Protein AF-A0A9D7BKC7-F1 (afdb_monomer)

Radius of gyration: 17.32 Å; Cα contacts (8 Å, |Δi|>4): 339; chains: 1; bounding box: 51×35×46 Å

Solvent-accessible surface area (backbone atoms only — not comparable to full-atom values): 11012 Å² total; per-residue (Å²): 91,78,44,81,46,75,52,62,79,70,55,84,53,103,80,49,72,28,58,79,58,64,71,57,54,50,53,51,51,52,47,46,60,73,68,60,64,60,85,74,48,65,29,36,39,36,31,42,50,37,74,58,60,66,85,54,91,51,74,42,80,71,82,58,84,90,65,70,87,66,80,76,51,83,65,26,32,75,52,26,61,61,52,32,33,52,38,58,77,69,56,42,46,35,36,40,23,44,81,74,40,37,60,30,40,31,59,39,72,52,51,64,68,87,89,54,94,61,82,86,41,59,3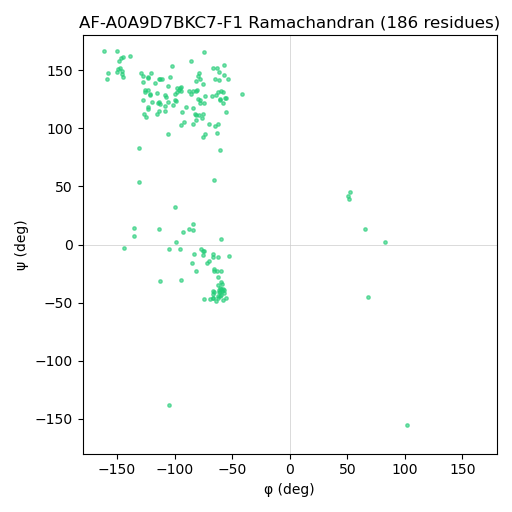2,40,40,32,32,53,13,21,66,91,54,55,73,95,74,36,62,103,64,68,35,21,37,66,47,76,49,77,44,75,48,97,85,58,29,52,30,40,35,51,37,47,37,32,36,45,85,47,102,86,49,79,46,77,49,77,51,87,56,84,49,85,43,83,44,118

Foldseek 3Di:
DEAEDEQCPPVPDPQDAREDDPVVLVVVVVVCVVVVPDLLDAYEYEYAFDLDQADDQEEDQDDDPPCRPDDGDSRHHPVSLVVLQSCVVSVHAEYEYEDLQAWYKYWDFRRHDPVDPDPRWIHIYIYAHNVPPDPVRHDPFATKGKDWDWDQDPVSKIKIWIWMWGWDDDVPDTDTDTDDDTDIDTTD

Sequence (188 aa):
MIVGLNSAANIVEHMSQIHISHKILNKINSKIKSDKIANDTLKILVVHHHLLPFIEPKWQNNVSVNNVTETVDTSLIVNSARLQSWLGENKFHMVLHGHKHLFHGREDLLWHDRLYEREQRKLLILGAGSIGVKDDSRRPSPPSFNEILVFKSQESEFKFSVSINRIKETSTNFIIEEWIKKKPFNFN

pLDDT: mean 78.3, std 15.37, range [44.16, 97.38]

Nearest PDB structures (foldseek):
  8ro2-assembly1_L1  TM=5.625E-01  e=1.650E-02  Homo sapiens
  3vhx-assembly2_H  TM=6.985E-01  e=1.317E-01  Homo sapiens
  6yfe-assembly1_AB  TM=5.705E-01  e=4.089E-01  Beihai levi-like virus 19
  8ass-assembly1_B  TM=4.316E-01  e=2.877E+00  Rhizobium sp. AAP43
  1una-assembly1_B  TM=5.112E-01  e=6.946E+00  Enterobacteria phage GA

Secondary structure (DSSP, 8-state):
-EEEE-TTTT--STT--B---HHHHHHHHHHHHHTT--TTS--EEEESSBSSSS--SS--SS--TT---S---TTBBTTHHHHHHHHHHTT--EEEE-SS-SEEEEEEEPP--TT------EEEEEEEB-TT--GGGS-SS--EEEEEEEEE-TTS-EEEEEEEEEEEEETTEEEEEEE----EEEE-

Mean predicted aligned error: 8.48 Å

Structure (mmCIF, N/CA/C/O backbone):
data_AF-A0A9D7BKC7-F1
#
_entry.id   AF-A0A9D7BKC7-F1
#
loop_
_atom_site.group_PDB
_atom_site.id
_atom_site.type_symbol
_atom_site.label_atom_id
_atom_site.label_alt_id
_atom_site.label_comp_id
_atom_site.label_asym_id
_atom_site.label_entity_id
_atom_site.label_seq_id
_atom_site.pdbx_PDB_ins_code
_atom_site.Cartn_x
_atom_site.Cartn_y
_atom_site.Cartn_z
_atom_site.occupancy
_atom_site.B_iso_or_equiv
_atom_site.auth_seq_id
_atom_site.auth_comp_id
_atom_site.auth_asym_id
_atom_site.auth_atom_id
_atom_site.pdbx_PDB_model_num
ATOM 1 N N . MET A 1 1 ? -4.401 -6.745 10.792 1.00 95.12 1 MET A N 1
ATOM 2 C CA . MET A 1 1 ? -5.085 -7.357 9.634 1.00 95.12 1 MET A CA 1
ATOM 3 C C . MET A 1 1 ? -4.373 -6.946 8.358 1.00 95.12 1 MET A C 1
ATOM 5 O O . MET A 1 1 ? -4.190 -5.755 8.128 1.00 95.12 1 MET A O 1
ATOM 9 N N . ILE A 1 2 ? -3.988 -7.923 7.543 1.00 96.75 2 ILE A N 1
ATOM 10 C CA . ILE A 1 2 ? -3.400 -7.697 6.221 1.00 96.75 2 ILE A CA 1
ATOM 11 C C . ILE A 1 2 ? -4.369 -8.269 5.190 1.00 96.75 2 ILE A C 1
ATOM 13 O O . ILE A 1 2 ? -4.824 -9.401 5.340 1.00 96.75 2 ILE A O 1
ATOM 17 N N . VAL A 1 3 ? -4.702 -7.483 4.170 1.00 97.38 3 VAL A N 1
ATOM 18 C CA . VAL A 1 3 ? -5.547 -7.906 3.051 1.00 97.38 3 VAL A CA 1
ATOM 19 C C . VAL A 1 3 ? -4.698 -7.917 1.794 1.00 97.38 3 VAL A C 1
ATOM 21 O O . VAL A 1 3 ? -4.240 -6.869 1.353 1.00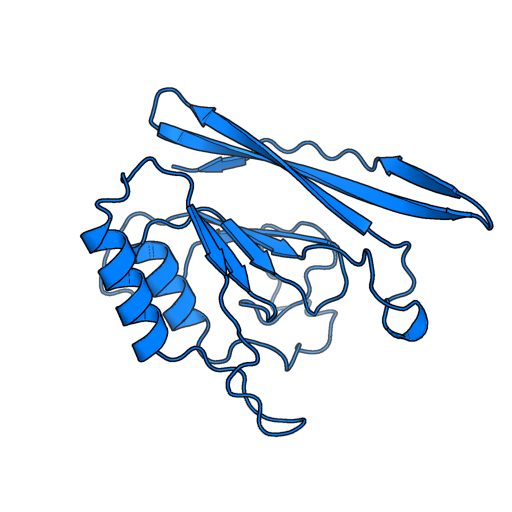 97.38 3 VAL A O 1
ATOM 24 N N . GLY A 1 4 ? -4.490 -9.098 1.217 1.00 96.75 4 GLY A N 1
ATOM 25 C CA . GLY A 1 4 ? -3.887 -9.239 -0.105 1.00 96.75 4 GLY A CA 1
ATOM 26 C C . GLY A 1 4 ? -4.952 -9.133 -1.192 1.00 96.75 4 GLY A C 1
ATOM 27 O O . GLY A 1 4 ? -5.969 -9.824 -1.131 1.00 96.75 4 GLY A O 1
ATOM 28 N N . LEU A 1 5 ? -4.719 -8.283 -2.190 1.00 95.50 5 LEU A N 1
ATOM 29 C CA . LEU A 1 5 ? -5.608 -8.109 -3.329 1.00 95.50 5 LEU A CA 1
ATOM 30 C C . LEU A 1 5 ? -4.852 -8.373 -4.631 1.00 95.50 5 LEU A C 1
ATOM 32 O O . LEU A 1 5 ? -3.921 -7.653 -4.990 1.00 95.50 5 LEU A O 1
ATOM 36 N N . ASN A 1 6 ? -5.283 -9.402 -5.362 1.00 93.12 6 ASN A N 1
ATOM 37 C CA . ASN A 1 6 ? -4.736 -9.701 -6.680 1.00 93.12 6 ASN A CA 1
ATOM 38 C C . ASN A 1 6 ? -5.287 -8.707 -7.715 1.00 93.12 6 ASN A C 1
ATOM 40 O O . ASN A 1 6 ? -6.350 -8.919 -8.299 1.00 93.12 6 ASN A O 1
ATOM 44 N N . SER A 1 7 ? -4.556 -7.617 -7.944 1.00 91.56 7 SER A N 1
ATOM 45 C CA . SER A 1 7 ? -4.897 -6.605 -8.947 1.00 91.56 7 SER A CA 1
ATOM 46 C C . SER A 1 7 ? -4.632 -7.048 -10.386 1.00 91.56 7 SER A C 1
ATOM 48 O O . SER A 1 7 ? -4.977 -6.310 -11.297 1.00 91.56 7 SER A O 1
ATOM 50 N N . ALA A 1 8 ? -4.025 -8.214 -10.616 1.00 88.12 8 ALA A N 1
ATOM 51 C CA . ALA A 1 8 ? -3.800 -8.762 -11.953 1.00 88.12 8 ALA A CA 1
ATOM 52 C C . ALA A 1 8 ? -4.899 -9.747 -12.393 1.00 88.12 8 ALA A C 1
ATOM 54 O O . ALA A 1 8 ? -4.890 -10.207 -13.5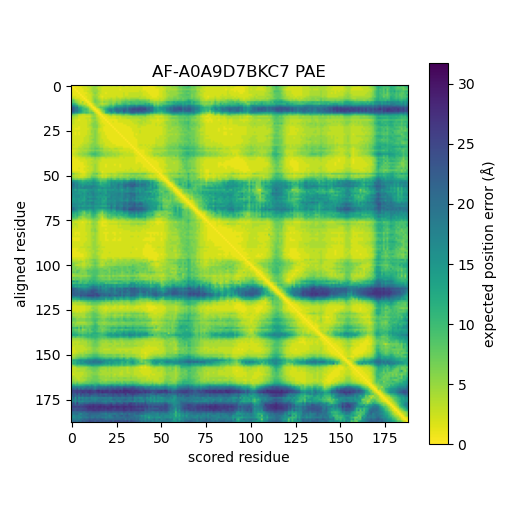27 1.00 88.12 8 ALA A O 1
ATOM 55 N N . ALA A 1 9 ? -5.869 -10.057 -11.523 1.00 85.06 9 ALA A N 1
ATOM 56 C CA . ALA A 1 9 ? -6.845 -11.128 -11.748 1.00 85.06 9 ALA A CA 1
ATOM 57 C C . ALA A 1 9 ? -7.717 -10.969 -13.010 1.00 85.06 9 ALA A C 1
ATOM 59 O O . ALA A 1 9 ? -8.249 -11.959 -13.495 1.00 85.06 9 ALA A O 1
ATOM 60 N N . ASN A 1 10 ? -7.879 -9.743 -13.519 1.00 75.62 10 ASN A N 1
ATOM 61 C CA . ASN A 1 10 ? -8.695 -9.446 -14.703 1.00 75.62 10 ASN A CA 1
ATOM 62 C C . ASN A 1 10 ? -7.857 -8.956 -15.897 1.00 75.62 10 ASN A C 1
ATOM 64 O O . ASN A 1 10 ? -8.419 -8.402 -16.839 1.00 75.62 10 ASN A O 1
ATOM 68 N N . ILE A 1 11 ? -6.530 -9.102 -15.843 1.00 78.81 11 ILE A N 1
ATOM 69 C CA . ILE A 1 11 ? -5.657 -8.751 -16.964 1.00 78.81 11 ILE A CA 1
ATOM 70 C C . ILE A 1 11 ? -5.696 -9.920 -17.945 1.00 78.81 11 ILE A C 1
ATOM 72 O O . ILE A 1 11 ? -5.168 -10.990 -17.655 1.00 78.81 11 ILE A O 1
ATOM 76 N N . VAL A 1 12 ? -6.372 -9.723 -19.075 1.00 65.12 12 VAL A N 1
ATOM 77 C CA . VAL A 1 12 ? -6.525 -10.749 -20.120 1.00 65.12 12 VAL A CA 1
ATOM 78 C C . VAL A 1 12 ? -5.441 -10.592 -21.196 1.00 65.12 12 VAL A C 1
ATOM 80 O O . VAL A 1 12 ? -4.984 -11.589 -21.741 1.00 65.12 12 VAL A O 1
ATOM 83 N N . GLU A 1 13 ? -4.968 -9.362 -21.447 1.00 61.38 13 GLU A N 1
ATOM 84 C CA . GLU A 1 13 ? -3.941 -9.029 -22.454 1.00 61.38 13 GLU A CA 1
ATOM 85 C C . GLU A 1 13 ? -3.096 -7.797 -22.056 1.00 61.38 13 GLU A C 1
ATOM 87 O O . GLU A 1 13 ? -3.482 -7.026 -21.172 1.00 61.38 13 GLU A O 1
ATOM 92 N N . HIS A 1 14 ? -1.971 -7.566 -22.752 1.00 53.44 14 HIS A N 1
ATOM 93 C CA . HIS A 1 14 ? -0.937 -6.543 -22.481 1.00 53.44 14 HIS A CA 1
ATOM 94 C C . HIS A 1 14 ? -1.378 -5.059 -22.496 1.00 53.44 14 HIS A C 1
ATOM 96 O O . HIS A 1 14 ? -0.543 -4.179 -22.308 1.00 53.44 14 HIS A O 1
ATOM 102 N N . MET A 1 15 ? -2.667 -4.751 -22.651 1.00 54.72 15 MET A N 1
ATOM 103 C CA . MET A 1 15 ? -3.217 -3.388 -22.531 1.00 54.72 15 MET A CA 1
ATOM 104 C C . MET A 1 15 ? -4.515 -3.322 -21.716 1.00 54.72 15 MET A C 1
ATOM 106 O O . MET A 1 15 ? -5.251 -2.335 -21.773 1.00 54.72 15 MET A O 1
ATOM 110 N N . SER A 1 16 ? -4.843 -4.383 -20.979 1.00 65.62 16 SER A N 1
ATOM 111 C CA . SER A 1 16 ? -6.095 -4.418 -20.226 1.00 65.62 16 SER A CA 1
ATOM 112 C C . SER A 1 16 ? -6.031 -3.510 -18.996 1.00 65.62 16 SER A C 1
ATOM 114 O O . SER A 1 16 ? -5.111 -3.564 -18.182 1.00 65.62 16 SER A O 1
ATOM 116 N N . GLN A 1 17 ? -7.038 -2.642 -18.884 1.00 81.50 17 GLN A N 1
ATOM 117 C CA . GLN A 1 17 ? -7.211 -1.740 -17.754 1.00 81.50 17 GLN A CA 1
ATOM 118 C C . GLN A 1 17 ? -7.303 -2.531 -16.448 1.00 81.50 17 GLN A C 1
ATOM 120 O O . GLN A 1 17 ? -8.089 -3.473 -16.319 1.00 81.50 17 GLN A O 1
ATOM 125 N N . ILE A 1 18 ? -6.537 -2.115 -15.445 1.00 88.12 18 ILE A N 1
ATOM 126 C CA . ILE A 1 18 ? -6.536 -2.784 -14.150 1.00 88.12 18 ILE A CA 1
ATOM 127 C C . ILE A 1 18 ? -7.731 -2.304 -13.336 1.00 88.12 18 ILE A C 1
ATOM 129 O O . ILE A 1 18 ? -7.777 -1.163 -12.887 1.00 88.12 18 ILE A O 1
ATOM 133 N N . HIS A 1 19 ? -8.695 -3.189 -13.103 1.00 90.31 19 HIS A N 1
ATOM 134 C CA . HIS A 1 19 ? -9.904 -2.874 -12.346 1.00 90.31 19 HIS A CA 1
ATOM 135 C C . HIS A 1 19 ? -10.086 -3.810 -11.151 1.00 90.31 19 HIS A C 1
ATOM 137 O O . HIS A 1 19 ? -10.043 -5.039 -11.281 1.00 90.31 19 HIS A O 1
ATOM 143 N N . ILE A 1 20 ? -10.387 -3.233 -9.984 1.00 92.12 20 ILE A N 1
ATOM 144 C CA . ILE A 1 20 ? -10.752 -4.011 -8.797 1.00 92.12 20 ILE A CA 1
ATOM 145 C C . ILE A 1 20 ? -12.263 -4.231 -8.752 1.00 92.12 20 ILE A C 1
ATOM 147 O O . ILE A 1 20 ? -13.048 -3.290 -8.650 1.00 92.12 20 ILE A O 1
ATOM 151 N N . SER A 1 21 ? -12.684 -5.496 -8.801 1.00 91.88 21 SER A N 1
ATOM 152 C CA . SER A 1 21 ? -14.101 -5.866 -8.773 1.00 91.88 21 SER A CA 1
ATOM 153 C C . SER A 1 21 ? -14.773 -5.481 -7.455 1.00 91.88 21 SER A C 1
ATOM 155 O O . SER A 1 21 ? -14.354 -5.899 -6.374 1.00 91.88 21 SER A O 1
ATOM 157 N N . HIS A 1 22 ? -15.903 -4.778 -7.545 1.00 91.00 22 HIS A N 1
ATOM 158 C CA . HIS A 1 22 ? -16.724 -4.456 -6.378 1.00 91.00 22 HIS A CA 1
ATOM 159 C C . HIS A 1 22 ? -17.230 -5.707 -5.645 1.00 91.00 22 HIS A C 1
ATOM 161 O O . HIS A 1 22 ? -17.329 -5.705 -4.422 1.00 91.00 22 HIS A O 1
ATOM 167 N N . LYS A 1 23 ? -17.482 -6.810 -6.369 1.00 93.44 23 LYS A N 1
ATOM 168 C CA . LYS A 1 23 ? -17.887 -8.083 -5.753 1.00 93.44 23 LYS A CA 1
ATOM 169 C C . LYS A 1 23 ? -16.814 -8.607 -4.790 1.00 93.44 23 LYS A C 1
ATOM 171 O O . LYS A 1 23 ? -17.160 -9.145 -3.744 1.00 93.44 23 LYS A O 1
ATOM 176 N N . ILE A 1 24 ? -15.530 -8.429 -5.119 1.00 94.56 24 ILE A N 1
ATOM 177 C CA . ILE A 1 24 ? -14.410 -8.826 -4.251 1.00 94.56 24 ILE A CA 1
ATOM 178 C C . ILE A 1 24 ? -14.358 -7.922 -3.016 1.00 94.56 24 ILE A C 1
ATOM 180 O O . ILE A 1 24 ? -14.309 -8.430 -1.899 1.00 94.56 24 ILE A O 1
ATOM 184 N N . LEU A 1 25 ? -14.455 -6.602 -3.199 1.00 95.25 25 LEU A N 1
ATOM 185 C CA . LEU A 1 25 ? -14.468 -5.646 -2.083 1.00 95.25 25 LEU A CA 1
ATOM 186 C C . LEU A 1 25 ? -15.635 -5.893 -1.113 1.00 95.25 25 LEU A C 1
ATOM 188 O O . LEU A 1 25 ? -15.449 -5.832 0.102 1.00 95.25 25 LEU A O 1
ATOM 192 N N . ASN A 1 26 ? -16.815 -6.251 -1.630 1.00 95.38 26 ASN A N 1
ATOM 193 C CA . ASN A 1 26 ? -17.972 -6.603 -0.805 1.00 95.38 26 ASN A CA 1
ATOM 194 C C . ASN A 1 26 ? -17.746 -7.893 -0.018 1.00 95.38 26 ASN A C 1
ATOM 196 O O . ASN A 1 26 ? -18.047 -7.927 1.171 1.00 95.38 26 ASN A O 1
ATOM 200 N N . LYS A 1 27 ? -17.164 -8.929 -0.636 1.00 96.06 27 LYS A N 1
ATOM 201 C CA . LYS A 1 27 ? -16.804 -10.169 0.072 1.00 96.06 27 LYS A CA 1
ATOM 202 C C . LYS A 1 27 ? -15.819 -9.904 1.212 1.00 96.06 27 LYS A C 1
ATOM 204 O O . LYS A 1 27 ? -16.015 -10.419 2.310 1.00 96.06 27 LYS A O 1
ATOM 209 N N . ILE A 1 28 ? -14.799 -9.074 0.973 1.00 95.69 28 ILE A N 1
ATOM 210 C CA . ILE A 1 28 ? -13.832 -8.684 2.009 1.00 95.69 28 ILE A CA 1
ATOM 211 C C . ILE A 1 28 ? -14.544 -7.922 3.133 1.00 95.69 28 ILE A C 1
ATOM 213 O O . ILE A 1 28 ? -14.362 -8.259 4.297 1.00 95.69 28 ILE A O 1
ATOM 217 N N . ASN A 1 29 ? -15.409 -6.958 2.807 1.00 94.44 29 ASN A N 1
ATOM 218 C CA . ASN A 1 29 ? -16.174 -6.202 3.804 1.00 94.44 29 ASN A CA 1
ATOM 219 C C . ASN A 1 29 ? -17.081 -7.112 4.655 1.00 94.44 29 ASN A C 1
ATOM 221 O O . ASN A 1 29 ? -17.099 -7.011 5.880 1.00 94.44 29 ASN A O 1
ATOM 225 N N . SER A 1 30 ? -17.792 -8.055 4.029 1.00 95.44 30 SER A N 1
ATOM 226 C CA . SER A 1 30 ? -18.588 -9.058 4.746 1.00 95.44 30 SER A CA 1
ATOM 227 C C . SER A 1 30 ? -17.729 -9.893 5.697 1.00 95.44 30 SER A C 1
ATOM 229 O O . SER A 1 30 ? -18.149 -10.141 6.825 1.00 95.44 30 SER A O 1
ATOM 231 N N . LYS A 1 31 ? -16.512 -10.276 5.284 1.00 95.12 31 LYS A N 1
ATOM 232 C CA . LYS A 1 31 ? -15.574 -11.013 6.141 1.00 95.12 31 LYS A CA 1
ATOM 233 C C . LYS A 1 31 ? -15.081 -10.163 7.315 1.00 95.12 31 LYS A C 1
ATOM 235 O O . LYS A 1 31 ? -15.142 -10.632 8.443 1.00 95.12 31 LYS A O 1
ATOM 240 N N . ILE A 1 32 ? -14.687 -8.909 7.073 1.00 93.06 32 ILE A N 1
ATOM 241 C CA . ILE A 1 32 ? -14.270 -7.957 8.121 1.00 93.06 32 ILE A CA 1
ATOM 242 C C . ILE A 1 32 ? -15.368 -7.806 9.184 1.00 93.06 32 ILE A C 1
ATOM 244 O O . ILE A 1 32 ? -15.083 -7.863 10.381 1.00 93.06 32 ILE A O 1
ATOM 248 N N . LYS A 1 33 ? -16.626 -7.650 8.751 1.00 92.19 33 LYS A N 1
ATOM 249 C CA . LYS A 1 33 ? -17.786 -7.536 9.648 1.00 92.19 33 LYS A CA 1
ATOM 250 C C . LYS A 1 33 ? -18.054 -8.829 10.416 1.00 92.19 33 LYS A C 1
ATOM 252 O O . LYS A 1 33 ? -18.260 -8.781 11.625 1.00 92.19 33 LYS A O 1
ATOM 257 N N . SER A 1 34 ? -18.032 -9.971 9.728 1.00 96.25 34 SER A N 1
ATOM 258 C CA . SER A 1 34 ? -18.248 -11.293 10.331 1.00 96.25 34 SER A CA 1
ATOM 259 C C . SER A 1 34 ? -17.204 -11.615 11.398 1.00 96.25 34 SER A C 1
ATOM 261 O O . SER A 1 34 ? -17.545 -12.145 12.451 1.00 96.25 34 SER A O 1
ATOM 263 N N . ASP A 1 35 ? -15.945 -11.268 11.141 1.00 95.88 35 ASP A N 1
ATOM 264 C CA . ASP A 1 35 ? -14.829 -11.520 12.055 1.00 95.88 35 ASP A CA 1
ATOM 265 C C . ASP A 1 35 ? -14.789 -10.531 13.227 1.00 95.88 35 ASP A C 1
ATOM 267 O O . ASP A 1 35 ? -13.939 -10.661 14.105 1.00 95.88 35 ASP A O 1
ATOM 271 N N . LYS A 1 36 ? -15.690 -9.536 13.245 1.00 93.31 36 LYS A N 1
ATOM 272 C CA . LYS A 1 36 ? -15.754 -8.477 14.262 1.00 93.31 36 LYS A CA 1
ATOM 273 C C . LYS A 1 36 ? -14.391 -7.808 14.480 1.00 93.31 36 LYS A C 1
ATOM 275 O O . LYS A 1 36 ? -14.002 -7.536 15.614 1.00 93.31 36 LYS A O 1
ATOM 280 N N . ILE A 1 37 ? -13.659 -7.550 13.390 1.00 92.50 37 ILE A N 1
ATOM 281 C CA . ILE A 1 37 ? -12.333 -6.926 13.457 1.00 92.50 37 ILE A CA 1
ATOM 282 C C . ILE A 1 37 ? -12.453 -5.573 14.155 1.00 92.50 37 ILE A C 1
ATOM 284 O O . ILE A 1 37 ? -13.179 -4.691 13.694 1.00 92.50 37 ILE A O 1
ATOM 288 N N . ALA A 1 38 ? -11.717 -5.406 15.253 1.00 88.88 38 ALA A N 1
ATOM 289 C CA . ALA A 1 38 ? -11.792 -4.200 16.057 1.00 88.88 38 ALA A CA 1
ATOM 290 C C . ALA A 1 38 ? -11.366 -2.953 15.256 1.00 88.88 38 ALA A C 1
ATOM 292 O O . ALA A 1 38 ? -10.524 -2.990 14.343 1.00 88.88 38 ALA A O 1
ATOM 293 N N . ASN A 1 39 ? -11.973 -1.812 15.585 1.00 84.19 39 ASN A N 1
ATOM 294 C CA . ASN A 1 39 ? -11.713 -0.557 14.879 1.00 84.19 39 ASN A CA 1
ATOM 295 C C . ASN A 1 39 ? -10.254 -0.107 15.022 1.00 84.19 39 ASN A C 1
ATOM 297 O O . ASN A 1 39 ? -9.677 0.366 14.047 1.00 84.19 39 ASN A O 1
ATOM 301 N N . ASP A 1 40 ? -9.658 -0.365 16.182 1.00 88.31 40 ASP A N 1
ATOM 302 C CA . ASP A 1 40 ? -8.281 -0.061 16.583 1.00 88.31 40 ASP A CA 1
ATOM 303 C C . ASP A 1 40 ? -7.254 -1.122 16.137 1.00 88.31 40 ASP A C 1
ATOM 305 O O . ASP A 1 40 ? -6.120 -1.158 16.621 1.00 88.31 40 ASP A O 1
ATOM 309 N N . THR A 1 41 ? -7.650 -2.034 15.247 1.00 93.06 41 THR A N 1
ATOM 310 C CA . THR A 1 41 ? -6.740 -2.985 14.603 1.00 93.06 41 THR A CA 1
ATOM 311 C C . THR A 1 41 ? -6.010 -2.304 13.451 1.00 93.06 41 THR A C 1
ATOM 313 O O . THR A 1 41 ? -6.662 -1.705 12.591 1.00 93.06 41 THR A O 1
ATOM 316 N N . LEU A 1 42 ? -4.685 -2.485 13.367 1.00 93.31 42 LEU A N 1
ATOM 317 C CA . LEU A 1 42 ? -3.878 -2.068 12.217 1.00 93.31 42 LEU A CA 1
ATOM 318 C C . LEU A 1 42 ? -4.362 -2.797 10.959 1.00 93.31 42 LEU A C 1
ATOM 320 O O . LEU A 1 42 ? -4.417 -4.029 10.931 1.00 93.31 42 LEU A O 1
ATOM 324 N N . LYS A 1 43 ? -4.698 -2.047 9.912 1.00 95.06 43 LYS A N 1
ATOM 325 C CA . LYS A 1 43 ? -5.245 -2.568 8.648 1.00 95.06 43 LYS A CA 1
ATOM 326 C C . LYS A 1 43 ? -4.359 -2.142 7.482 1.00 95.06 43 LYS A C 1
ATOM 328 O O . LYS A 1 43 ? -4.219 -0.944 7.234 1.00 95.06 43 LYS A O 1
ATOM 333 N N . ILE A 1 44 ? -3.786 -3.126 6.794 1.00 96.38 44 ILE A N 1
ATOM 334 C CA . ILE A 1 44 ? -2.846 -2.947 5.682 1.00 96.38 44 ILE A CA 1
ATOM 335 C C . ILE A 1 44 ? -3.427 -3.622 4.439 1.00 96.38 44 ILE A C 1
ATOM 337 O O . ILE A 1 44 ? -3.820 -4.789 4.502 1.00 96.38 44 ILE A O 1
ATOM 341 N N . LEU A 1 45 ? -3.480 -2.905 3.319 1.00 97.25 45 LEU A N 1
ATOM 342 C CA . LEU A 1 45 ? -3.757 -3.481 2.004 1.00 97.25 45 LEU A CA 1
ATOM 343 C C . LEU A 1 45 ? -2.426 -3.773 1.305 1.00 97.25 45 LEU A C 1
ATOM 345 O O . LEU A 1 45 ? -1.548 -2.917 1.270 1.00 97.25 45 LEU A O 1
ATOM 349 N N . VAL A 1 46 ? -2.302 -4.953 0.709 1.00 96.62 46 VAL A N 1
ATOM 350 C CA . VAL A 1 46 ? -1.204 -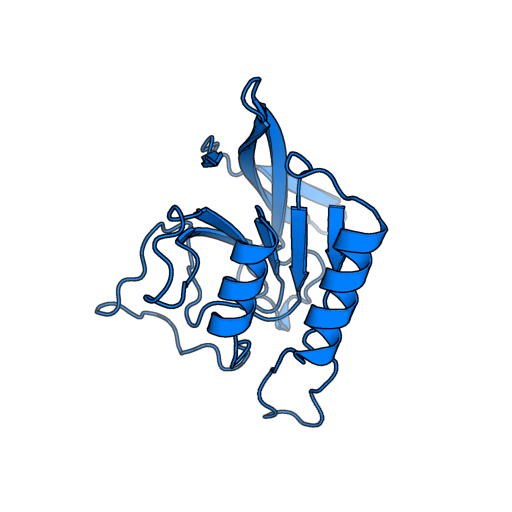5.321 -0.188 1.00 96.62 46 VAL A CA 1
ATOM 351 C C . VAL A 1 46 ? -1.788 -5.545 -1.576 1.00 96.62 46 VAL A C 1
ATOM 353 O O . VAL A 1 46 ? -2.684 -6.371 -1.744 1.00 96.62 46 VAL A O 1
ATOM 356 N N . VAL A 1 47 ? -1.306 -4.807 -2.570 1.00 95.38 47 VAL A N 1
ATOM 357 C CA . VAL A 1 47 ? -1.810 -4.857 -3.951 1.00 95.38 47 VAL A CA 1
ATOM 358 C C . VAL A 1 47 ? -0.656 -4.664 -4.929 1.00 95.38 47 VAL A C 1
ATOM 360 O O . VAL A 1 47 ? 0.257 -3.920 -4.630 1.00 95.38 47 VAL A O 1
ATOM 363 N N . HIS A 1 48 ? -0.624 -5.320 -6.090 1.00 92.88 48 HIS A N 1
ATOM 364 C CA . HIS A 1 48 ? 0.538 -5.167 -6.979 1.00 92.88 48 HIS A CA 1
ATOM 365 C C . HIS A 1 48 ? 0.551 -3.806 -7.698 1.00 92.88 48 HIS A C 1
ATOM 367 O O . HIS A 1 48 ? 1.574 -3.129 -7.700 1.00 92.88 48 HIS A O 1
ATOM 373 N N . HIS A 1 49 ? -0.587 -3.405 -8.267 1.00 90.94 49 HIS A N 1
ATOM 374 C CA . HIS A 1 49 ? -0.724 -2.210 -9.105 1.00 90.94 49 HIS A CA 1
ATOM 375 C C . HIS A 1 49 ? -0.980 -0.932 -8.294 1.00 90.94 49 HIS A C 1
ATOM 377 O O . HIS A 1 49 ? -1.471 -0.976 -7.164 1.00 90.94 49 HIS A O 1
ATOM 383 N N . HIS A 1 50 ? -0.668 0.219 -8.887 1.00 86.44 50 HIS A N 1
ATOM 384 C CA . HIS A 1 50 ? -0.686 1.509 -8.203 1.00 86.44 50 HIS A CA 1
ATOM 385 C C . HIS A 1 50 ? -2.083 2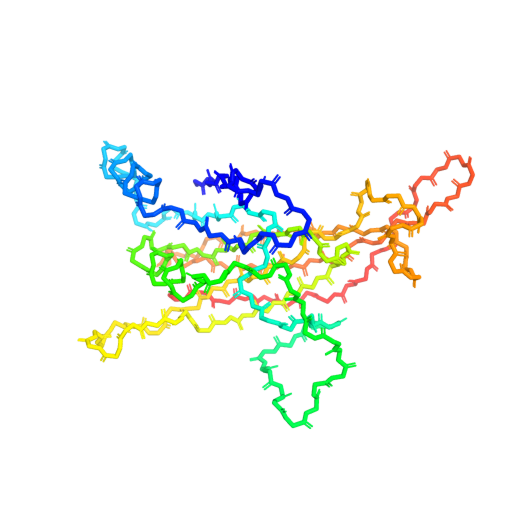.104 -8.051 1.00 86.44 50 HIS A C 1
ATOM 387 O O . HIS A 1 50 ? -2.935 1.989 -8.930 1.00 86.44 50 HIS A O 1
ATOM 393 N N . LEU A 1 51 ? -2.284 2.827 -6.947 1.00 86.88 51 LEU A N 1
ATOM 394 C CA . LEU A 1 51 ? -3.473 3.656 -6.729 1.00 86.88 51 LEU A CA 1
ATOM 395 C C . LEU A 1 51 ? -3.387 5.024 -7.413 1.00 86.88 51 LEU A C 1
ATOM 397 O O . LEU A 1 51 ? -4.419 5.657 -7.633 1.00 86.88 51 LEU A O 1
ATOM 401 N N . LEU A 1 52 ? -2.169 5.496 -7.689 1.00 82.06 52 LEU A N 1
ATOM 402 C CA . LEU A 1 52 ? -1.893 6.888 -8.026 1.00 82.06 52 LEU A CA 1
ATOM 403 C C . LEU A 1 52 ? -1.093 7.010 -9.334 1.00 82.06 52 LEU A C 1
ATOM 405 O O . LEU A 1 52 ? -0.170 6.215 -9.545 1.00 82.06 52 LEU A O 1
ATOM 409 N N . PRO A 1 53 ? -1.432 7.999 -10.188 1.00 69.12 53 PRO A N 1
ATOM 410 C CA . PRO A 1 53 ? -0.991 8.076 -11.588 1.00 69.12 53 PRO A CA 1
ATOM 411 C C . PRO A 1 53 ? 0.482 8.437 -11.776 1.00 69.12 53 PRO A C 1
ATOM 413 O O . PRO A 1 53 ? 1.024 8.236 -12.860 1.00 69.12 53 PRO A O 1
ATOM 416 N N . PHE A 1 54 ? 1.138 8.957 -10.738 1.00 66.31 54 PHE A N 1
ATOM 417 C CA . PHE A 1 54 ? 2.518 9.416 -10.826 1.00 66.31 54 PHE A CA 1
ATOM 418 C C . PHE A 1 54 ? 3.445 8.559 -9.977 1.00 66.31 54 PHE A C 1
ATOM 420 O O . PHE A 1 54 ? 3.102 8.071 -8.895 1.00 66.31 54 PHE A O 1
ATOM 427 N N . ILE A 1 55 ? 4.638 8.337 -10.506 1.00 62.16 55 ILE A N 1
ATOM 428 C CA . ILE A 1 55 ? 5.776 7.807 -9.769 1.00 62.16 55 ILE A CA 1
ATOM 429 C C . ILE A 1 55 ? 6.332 8.976 -8.972 1.00 62.16 55 ILE A C 1
ATOM 431 O O . ILE A 1 55 ? 6.675 10.006 -9.542 1.00 62.16 55 ILE A O 1
ATOM 435 N N . GLU A 1 56 ? 6.382 8.837 -7.652 1.00 62.88 56 GLU A N 1
ATOM 436 C CA . GLU A 1 56 ? 7.042 9.825 -6.811 1.00 62.88 56 GLU A CA 1
ATOM 437 C C . GLU A 1 56 ? 8.477 9.344 -6.582 1.00 62.88 56 GLU A C 1
ATOM 439 O O . GLU A 1 56 ? 8.688 8.416 -5.799 1.00 62.88 56 GLU A O 1
ATOM 444 N N . PRO A 1 57 ? 9.484 9.917 -7.271 1.00 54.16 57 PRO A N 1
ATOM 445 C CA . PRO A 1 57 ? 10.861 9.417 -7.217 1.00 54.16 57 PRO A CA 1
ATOM 446 C C . PRO A 1 57 ? 11.506 9.596 -5.832 1.00 54.16 57 PRO A C 1
ATOM 448 O O . PRO A 1 57 ? 12.597 9.090 -5.570 1.00 54.16 57 PRO A O 1
ATOM 451 N N . LYS A 1 58 ? 10.856 10.357 -4.945 1.00 62.75 58 LYS A N 1
ATOM 452 C CA . LYS A 1 58 ? 11.231 10.603 -3.551 1.00 62.75 58 LYS A CA 1
ATOM 453 C C . LYS A 1 58 ? 9.954 10.718 -2.730 1.00 62.75 58 LYS A C 1
ATOM 455 O O . LYS A 1 58 ? 8.907 11.023 -3.283 1.00 62.75 58 LYS A O 1
ATOM 460 N N . TRP A 1 59 ? 10.064 10.554 -1.412 1.00 63.66 59 TRP A N 1
ATOM 461 C CA . TRP A 1 59 ? 8.948 10.843 -0.514 1.00 63.66 59 TRP A CA 1
ATOM 462 C C . TRP A 1 59 ? 8.444 12.275 -0.7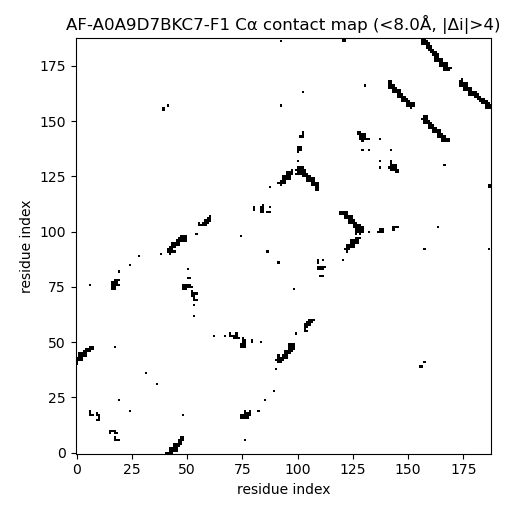16 1.00 63.66 59 TRP A C 1
ATOM 464 O O . TRP A 1 59 ? 9.173 13.225 -0.403 1.00 63.66 59 TRP A O 1
ATOM 474 N N . GLN A 1 60 ? 7.216 12.431 -1.206 1.00 63.84 60 GLN A N 1
ATOM 475 C CA . GLN A 1 60 ? 6.553 13.718 -1.381 1.00 63.84 60 GLN A CA 1
ATOM 476 C C . GLN A 1 60 ? 5.176 13.674 -0.712 1.00 63.84 60 GLN A C 1
ATOM 478 O O . GLN A 1 60 ? 4.520 12.643 -0.643 1.00 63.84 60 GLN A O 1
ATOM 483 N N . ASN A 1 61 ? 4.764 14.804 -0.140 1.00 58.72 61 ASN A N 1
ATOM 484 C CA . ASN A 1 61 ? 3.439 14.943 0.479 1.00 58.72 61 ASN A CA 1
ATOM 485 C C . ASN A 1 61 ? 2.448 15.637 -0.473 1.00 58.72 61 ASN A C 1
ATOM 487 O O . ASN A 1 61 ? 1.324 15.938 -0.086 1.00 58.72 61 ASN A O 1
ATOM 491 N N . ASN A 1 62 ? 2.881 15.970 -1.691 1.00 59.88 62 ASN A N 1
ATOM 492 C CA . ASN A 1 62 ? 2.091 16.661 -2.694 1.00 59.88 62 ASN A CA 1
ATOM 493 C C . ASN A 1 62 ? 2.485 16.205 -4.102 1.00 59.88 62 ASN A C 1
ATOM 495 O O . ASN A 1 62 ? 3.627 15.837 -4.359 1.00 59.88 62 ASN A O 1
ATOM 499 N N . VAL A 1 63 ? 1.525 16.273 -5.022 1.00 57.41 63 VAL A N 1
ATOM 500 C CA . VAL A 1 63 ? 1.753 16.053 -6.452 1.00 57.41 63 VAL A CA 1
ATOM 501 C C . VAL A 1 63 ? 1.811 17.418 -7.129 1.00 57.41 63 VAL A C 1
ATOM 503 O O . VAL A 1 63 ? 0.842 18.175 -7.076 1.00 57.41 63 VAL A O 1
ATOM 506 N N . SER A 1 64 ? 2.930 17.749 -7.778 1.00 59.44 64 SER A N 1
ATOM 507 C CA . SER A 1 64 ? 3.006 18.950 -8.615 1.00 59.44 64 SER A CA 1
ATOM 508 C C . SER A 1 64 ? 2.465 18.648 -10.011 1.00 59.44 64 SER A C 1
ATOM 510 O O . SER A 1 64 ? 3.148 18.039 -10.829 1.00 59.44 64 SER A O 1
ATOM 512 N N . VAL A 1 65 ? 1.243 19.100 -10.301 1.00 64.88 65 VAL A N 1
ATOM 513 C CA . VAL A 1 65 ? 0.628 18.946 -11.635 1.00 64.88 65 VAL A CA 1
ATOM 514 C C . VAL A 1 65 ? 1.352 19.740 -12.726 1.00 64.88 65 VAL A C 1
ATOM 516 O O . VAL A 1 65 ? 1.275 19.383 -13.895 1.00 64.88 65 VAL A O 1
ATOM 519 N N . ASN A 1 66 ? 2.092 20.784 -12.345 1.00 62.69 66 ASN A N 1
ATOM 520 C CA . ASN A 1 66 ? 2.827 21.637 -13.280 1.00 62.69 66 ASN A CA 1
ATOM 521 C C . ASN A 1 66 ? 4.213 21.075 -13.635 1.00 62.69 66 ASN A C 1
ATOM 523 O O . ASN A 1 66 ? 4.803 21.513 -14.614 1.00 62.69 66 ASN A O 1
ATOM 527 N N . ASN A 1 67 ? 4.719 20.109 -12.859 1.00 60.00 67 ASN A N 1
ATOM 528 C CA . ASN A 1 67 ? 6.053 19.524 -13.011 1.00 60.00 67 ASN A CA 1
ATOM 529 C C . ASN A 1 67 ? 5.975 17.990 -13.012 1.00 60.00 67 ASN A C 1
ATOM 531 O O . ASN A 1 67 ? 6.639 17.317 -12.221 1.00 60.00 67 ASN A O 1
ATOM 535 N N . VAL A 1 68 ? 5.144 17.426 -13.889 1.00 62.59 68 VAL A N 1
ATOM 536 C CA . VAL A 1 68 ? 5.097 15.977 -14.111 1.00 62.59 68 VAL A CA 1
ATOM 537 C C . VAL A 1 68 ? 6.347 15.576 -14.899 1.00 62.59 68 VAL A C 1
ATOM 539 O O . VAL A 1 68 ? 6.401 15.706 -16.117 1.00 62.59 68 VAL A O 1
ATOM 542 N N . THR A 1 69 ? 7.386 15.137 -14.189 1.00 59.00 69 THR A N 1
ATOM 543 C CA . THR A 1 69 ? 8.681 14.762 -14.785 1.00 59.00 69 THR A CA 1
ATOM 544 C C . THR A 1 69 ? 8.713 13.337 -15.336 1.00 59.00 69 THR A C 1
ATOM 546 O O . THR A 1 69 ? 9.699 12.952 -15.956 1.00 59.00 69 THR A O 1
ATOM 549 N N . GLU A 1 70 ? 7.677 12.534 -15.085 1.00 62.28 70 GLU A N 1
ATOM 550 C CA . GLU A 1 70 ? 7.609 11.130 -15.499 1.00 62.28 70 GLU A CA 1
ATOM 551 C C . GLU A 1 70 ? 6.407 10.867 -16.411 1.00 62.28 70 GLU A C 1
ATOM 553 O O . GLU A 1 70 ? 5.353 11.486 -16.271 1.00 62.28 70 GLU A O 1
ATOM 558 N N . THR A 1 71 ? 6.555 9.925 -17.345 1.00 63.09 71 THR A N 1
ATOM 559 C CA . THR A 1 71 ? 5.441 9.456 -18.175 1.00 63.09 71 THR A CA 1
ATOM 560 C C . THR A 1 71 ? 4.357 8.841 -17.295 1.00 63.09 71 THR A C 1
ATOM 562 O O . THR A 1 71 ? 4.667 8.145 -16.327 1.00 63.09 71 THR A O 1
ATOM 565 N N . VAL A 1 72 ? 3.089 9.086 -17.637 1.00 64.94 72 VAL A N 1
ATOM 566 C CA . VAL A 1 72 ? 1.943 8.515 -16.916 1.00 64.94 72 VAL A CA 1
ATOM 567 C C . VAL A 1 72 ? 2.071 6.996 -16.892 1.00 64.94 72 VAL A C 1
ATOM 569 O O . VAL A 1 72 ? 2.222 6.362 -17.936 1.00 64.94 72 VAL A O 1
ATOM 572 N N . ASP A 1 73 ? 2.008 6.424 -15.693 1.00 69.31 73 ASP A N 1
ATOM 573 C CA . ASP A 1 73 ? 2.055 4.982 -15.506 1.00 69.31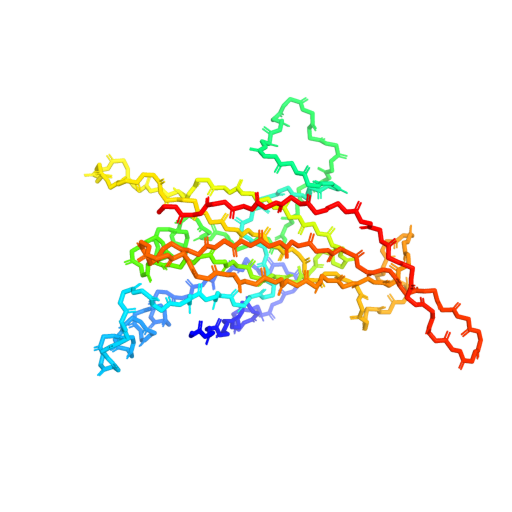 73 ASP A CA 1
ATOM 574 C C . ASP A 1 73 ? 0.693 4.381 -15.889 1.00 69.31 73 ASP A C 1
ATOM 576 O O . ASP A 1 73 ? -0.316 4.589 -15.209 1.00 69.31 73 ASP A O 1
ATOM 580 N N . THR A 1 74 ? 0.647 3.661 -17.011 1.00 71.50 74 THR A N 1
ATOM 581 C CA . THR A 1 74 ? -0.585 3.061 -17.546 1.00 71.50 74 THR A CA 1
ATOM 582 C C . THR A 1 74 ? -1.029 1.815 -16.780 1.00 71.50 74 THR A C 1
ATOM 584 O O . THR A 1 74 ? -2.131 1.319 -17.008 1.00 71.50 74 THR A O 1
ATOM 587 N N . SER A 1 75 ? -0.228 1.342 -15.821 1.00 78.44 75 SER A N 1
ATOM 588 C CA . SER A 1 75 ? -0.555 0.219 -14.935 1.00 78.44 75 SER A CA 1
ATOM 589 C C . SER A 1 75 ? -1.400 0.614 -13.709 1.00 78.44 75 SER A C 1
ATOM 591 O O . SER A 1 75 ? -1.472 -0.102 -12.704 1.00 78.44 75 SER A O 1
ATOM 593 N N . LEU A 1 76 ? -2.038 1.782 -13.754 1.00 86.25 76 LEU A N 1
ATOM 594 C CA . LEU A 1 76 ? -2.899 2.269 -12.687 1.00 86.25 76 LEU A CA 1
ATOM 595 C C . LEU A 1 76 ? -4.135 1.376 -12.513 1.00 86.25 76 LEU A C 1
ATOM 597 O O . LEU A 1 76 ? -4.783 0.978 -13.482 1.00 86.25 76 LEU A O 1
ATOM 601 N N . ILE A 1 77 ? -4.548 1.179 -11.260 1.00 89.94 77 ILE A N 1
ATOM 602 C CA . ILE A 1 77 ? -5.912 0.748 -10.951 1.00 89.94 77 ILE A CA 1
ATOM 603 C C . ILE A 1 77 ? -6.889 1.835 -11.433 1.00 89.94 77 ILE A C 1
ATOM 605 O O . ILE A 1 77 ? -7.048 2.865 -10.781 1.00 89.94 77 ILE A O 1
ATOM 609 N N . VAL A 1 78 ? -7.578 1.614 -12.553 1.00 89.19 78 VAL A N 1
ATOM 610 C CA . VAL A 1 78 ? -8.413 2.640 -13.211 1.00 89.19 78 VAL A CA 1
ATOM 611 C C . VAL A 1 78 ? -9.567 3.126 -12.338 1.00 89.19 78 VAL A C 1
ATOM 613 O O . VAL A 1 78 ? -9.998 4.269 -12.441 1.00 89.19 78 VAL A O 1
ATOM 616 N N . ASN A 1 79 ? -10.053 2.275 -11.432 1.00 90.38 79 ASN A N 1
ATOM 617 C CA . ASN A 1 79 ? -11.074 2.619 -10.449 1.00 90.38 79 ASN A CA 1
ATOM 618 C C . ASN A 1 79 ? -10.483 2.929 -9.059 1.00 90.38 79 ASN A C 1
ATOM 620 O O . ASN A 1 79 ? -11.128 2.656 -8.042 1.00 90.38 79 ASN A O 1
ATOM 624 N N . SER A 1 80 ? -9.269 3.492 -8.991 1.00 89.94 80 SER A N 1
ATOM 625 C CA . SER A 1 80 ? -8.568 3.743 -7.725 1.00 89.94 80 SER A CA 1
ATOM 626 C C . SER A 1 80 ? -9.345 4.647 -6.771 1.00 89.94 80 SER A C 1
ATOM 628 O O . SER A 1 80 ? -9.317 4.387 -5.575 1.00 89.94 80 SER A O 1
ATOM 630 N N . ALA A 1 81 ? -10.107 5.631 -7.261 1.00 88.12 81 ALA A N 1
ATOM 631 C CA . ALA A 1 81 ? -10.970 6.471 -6.422 1.00 88.12 81 ALA A CA 1
ATOM 632 C C . ALA A 1 81 ? -11.987 5.638 -5.615 1.00 88.12 81 ALA A C 1
ATOM 634 O O . ALA A 1 81 ? -12.160 5.833 -4.413 1.00 88.12 81 ALA A O 1
ATOM 635 N N . ARG A 1 82 ? -12.597 4.623 -6.245 1.00 89.38 82 ARG A N 1
ATOM 636 C CA . ARG A 1 82 ? -13.520 3.698 -5.569 1.00 89.38 82 ARG A CA 1
ATOM 637 C C . ARG A 1 82 ? -12.801 2.835 -4.536 1.00 89.38 82 ARG A C 1
ATOM 639 O O . ARG A 1 82 ? -13.344 2.580 -3.465 1.00 89.38 82 ARG A O 1
ATOM 646 N N . LEU A 1 83 ? -11.590 2.378 -4.854 1.00 92.38 83 LEU A N 1
ATOM 647 C CA . LEU A 1 83 ? -10.771 1.619 -3.911 1.00 92.38 83 LEU A CA 1
ATOM 648 C C . LEU A 1 83 ? -10.349 2.487 -2.715 1.00 92.38 83 LEU A C 1
ATOM 650 O O . LEU A 1 83 ? -10.427 2.023 -1.585 1.00 92.38 83 LEU A O 1
ATOM 654 N N . GLN A 1 84 ? -9.976 3.747 -2.937 1.00 90.56 84 GLN A N 1
ATOM 655 C CA . GLN A 1 84 ? -9.648 4.707 -1.879 1.00 90.56 84 GLN A CA 1
ATOM 656 C C . GLN A 1 84 ? -10.845 4.990 -0.966 1.00 90.56 84 GLN A C 1
ATOM 658 O O . GLN A 1 84 ? -10.704 4.931 0.254 1.00 90.56 84 GLN A O 1
ATOM 663 N N . SER A 1 85 ? -12.034 5.189 -1.541 1.00 88.19 85 SER A N 1
ATOM 664 C CA . SER A 1 85 ? -13.274 5.323 -0.770 1.00 88.19 85 SER A CA 1
ATOM 665 C C . SER A 1 85 ? -13.525 4.086 0.105 1.00 88.19 85 SER A C 1
ATOM 667 O O . SER A 1 85 ? -13.715 4.212 1.316 1.00 88.19 85 SER A O 1
ATOM 669 N N . TRP A 1 86 ? -13.398 2.879 -0.461 1.00 91.88 86 TRP A N 1
ATOM 670 C CA . TRP A 1 86 ? -13.529 1.626 0.291 1.00 91.88 86 TRP A CA 1
ATOM 671 C C . TRP A 1 86 ? -12.476 1.481 1.406 1.00 91.88 86 TRP A C 1
ATOM 673 O O . TRP A 1 86 ? -12.798 1.024 2.506 1.00 91.88 86 TRP A O 1
ATOM 683 N N . LEU A 1 87 ? -11.227 1.890 1.158 1.00 92.44 87 LEU A N 1
ATOM 684 C CA . LEU A 1 87 ? -10.158 1.902 2.164 1.00 92.44 87 LEU A CA 1
ATOM 685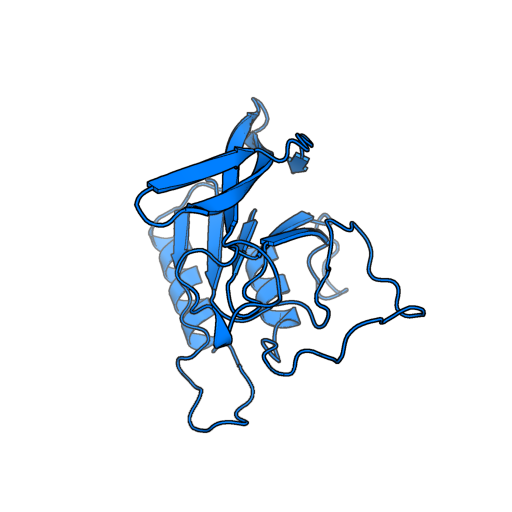 C C . LEU A 1 87 ? -10.502 2.833 3.334 1.00 92.44 87 LEU A C 1
ATOM 687 O O . LEU A 1 87 ? -10.286 2.464 4.491 1.00 92.44 87 LEU A O 1
ATOM 691 N N . GLY A 1 88 ? -11.082 3.999 3.040 1.00 88.81 88 GLY A N 1
ATOM 692 C CA . GLY A 1 88 ? -11.539 4.961 4.042 1.00 88.81 88 GLY A CA 1
ATOM 693 C C . GLY A 1 88 ? -12.671 4.409 4.902 1.00 88.81 88 GLY A C 1
ATOM 694 O O . GLY A 1 88 ? -12.575 4.421 6.128 1.00 88.81 88 GLY A O 1
ATOM 695 N N . GLU A 1 89 ? -13.699 3.837 4.271 1.00 87.94 89 GLU A N 1
ATOM 696 C CA . GLU A 1 89 ? -14.833 3.203 4.958 1.00 87.94 89 GLU A CA 1
ATOM 697 C C . GLU A 1 89 ? -14.405 2.076 5.903 1.00 87.94 89 GLU A C 1
ATOM 699 O O . GLU A 1 89 ? -14.956 1.931 6.994 1.00 87.94 89 GLU A O 1
ATOM 704 N N . ASN A 1 90 ? -13.404 1.290 5.500 1.00 90.62 90 ASN A N 1
ATOM 705 C CA . ASN A 1 90 ? -12.907 0.147 6.268 1.00 90.62 90 ASN A CA 1
ATOM 706 C C . ASN A 1 90 ? -11.736 0.502 7.195 1.00 90.62 90 ASN A C 1
ATOM 708 O O . ASN A 1 90 ? -11.101 -0.389 7.763 1.00 90.62 90 ASN A O 1
ATOM 712 N N . LYS A 1 91 ? -11.455 1.798 7.364 1.00 89.69 91 LYS A N 1
ATOM 713 C CA . LYS A 1 91 ? -10.407 2.344 8.227 1.00 89.69 91 LYS A CA 1
ATOM 714 C C . LYS A 1 91 ? -9.018 1.734 7.987 1.00 89.69 91 LYS A C 1
ATOM 716 O O . LYS A 1 91 ? -8.313 1.377 8.933 1.00 89.69 91 LYS A O 1
ATOM 721 N N . PHE A 1 92 ? -8.614 1.586 6.727 1.00 92.94 92 PHE A N 1
ATOM 722 C CA . PHE A 1 92 ? -7.242 1.188 6.401 1.00 92.94 92 PHE A CA 1
ATOM 723 C C . PHE A 1 92 ? -6.240 2.278 6.791 1.00 92.94 92 PHE A C 1
ATOM 725 O O . PHE A 1 92 ? -6.585 3.456 6.850 1.00 92.94 92 PHE A O 1
ATOM 732 N N . HIS A 1 93 ? -5.013 1.855 7.098 1.00 91.62 93 HIS A N 1
ATOM 733 C CA . HIS A 1 93 ? -3.928 2.736 7.550 1.00 91.62 93 HIS A CA 1
ATOM 734 C C . HIS A 1 93 ? -2.805 2.808 6.519 1.00 91.62 93 HIS A C 1
ATOM 736 O O . HIS A 1 93 ? -2.144 3.833 6.381 1.00 91.62 93 HIS A O 1
ATOM 742 N N . MET A 1 94 ? -2.600 1.717 5.777 1.00 92.94 94 MET A N 1
ATOM 743 C CA . MET A 1 94 ? -1.491 1.595 4.847 1.00 92.94 94 MET A CA 1
ATOM 744 C C . MET A 1 94 ? -1.863 0.790 3.606 1.00 92.94 94 MET A C 1
ATOM 746 O O . MET A 1 94 ? -2.617 -0.184 3.687 1.00 92.94 94 MET A O 1
ATOM 750 N N . VAL A 1 95 ? -1.272 1.172 2.479 1.00 94.38 95 VAL A N 1
ATOM 751 C CA . VAL A 1 95 ? -1.219 0.403 1.240 1.00 94.38 95 VAL A CA 1
ATOM 752 C C . VAL A 1 95 ? 0.239 0.130 0.901 1.00 94.38 95 VAL A C 1
ATOM 754 O O . VAL A 1 95 ? 1.027 1.057 0.734 1.00 94.38 95 VAL A O 1
ATOM 757 N N . LEU A 1 96 ? 0.579 -1.145 0.771 1.00 94.06 96 LEU A N 1
ATOM 758 C CA . LEU A 1 96 ? 1.833 -1.604 0.195 1.00 94.06 96 LEU A CA 1
ATOM 759 C C . LEU A 1 96 ? 1.568 -2.022 -1.243 1.00 94.06 96 LEU A C 1
ATOM 761 O O . LEU A 1 96 ? 0.646 -2.806 -1.492 1.00 94.06 96 LEU A O 1
ATOM 765 N N . HIS A 1 97 ? 2.371 -1.527 -2.180 1.00 91.94 97 HIS A N 1
ATOM 766 C CA . HIS A 1 97 ? 2.234 -1.941 -3.565 1.00 91.94 97 HIS A CA 1
ATOM 767 C C . HIS A 1 97 ? 3.550 -2.184 -4.301 1.00 91.94 97 HIS A C 1
ATOM 769 O O . HIS A 1 97 ? 4.613 -1.753 -3.868 1.00 91.94 97 HIS A O 1
ATOM 775 N N . GLY A 1 98 ? 3.469 -2.902 -5.421 1.00 87.38 98 GLY A N 1
ATOM 776 C CA . GLY A 1 98 ? 4.607 -3.282 -6.260 1.00 87.38 98 GLY A CA 1
ATOM 777 C C . GLY A 1 98 ? 4.678 -2.467 -7.548 1.00 87.38 98 GLY A C 1
ATOM 778 O O . GLY A 1 98 ? 4.466 -1.261 -7.507 1.00 87.38 98 GLY A O 1
ATOM 779 N N . HIS A 1 99 ? 4.982 -3.153 -8.654 1.00 87.06 99 HIS A N 1
ATOM 780 C CA . HIS A 1 99 ? 4.950 -2.721 -10.060 1.00 87.06 99 HIS A CA 1
ATOM 781 C C . HIS A 1 99 ? 5.971 -1.653 -10.509 1.00 87.06 99 HIS A C 1
ATOM 783 O O . HIS A 1 99 ? 6.664 -1.864 -11.497 1.00 87.06 99 HIS A O 1
ATOM 789 N N . LYS A 1 100 ? 6.186 -0.571 -9.753 1.00 80.38 100 LYS A N 1
ATOM 790 C CA . LYS A 1 100 ? 7.183 0.475 -10.089 1.00 80.38 100 LYS A CA 1
ATOM 791 C C . LYS A 1 100 ? 8.645 0.039 -9.959 1.00 80.38 100 LYS A C 1
ATOM 793 O O . LYS A 1 100 ? 9.529 0.766 -10.401 1.00 80.38 100 LYS A O 1
ATOM 798 N N . HIS A 1 101 ? 8.901 -1.097 -9.305 1.00 85.88 101 HIS A N 1
ATOM 799 C CA . HIS A 1 101 ? 10.248 -1.603 -9.006 1.00 85.88 101 HIS A CA 1
ATOM 800 C C . HIS A 1 101 ? 11.146 -0.549 -8.332 1.00 85.88 101 HIS A C 1
ATOM 802 O O . HIS A 1 101 ? 12.330 -0.421 -8.640 1.00 85.88 101 HIS A O 1
ATOM 808 N N . LEU A 1 102 ? 10.563 0.242 -7.432 1.00 78.62 102 LEU A N 1
ATOM 809 C CA . LEU A 1 102 ? 11.219 1.320 -6.703 1.00 78.62 102 LEU A CA 1
ATOM 810 C C . LEU A 1 102 ? 10.621 1.420 -5.305 1.00 78.62 102 LEU A C 1
ATOM 812 O O . LEU A 1 102 ? 9.428 1.173 -5.100 1.00 78.62 102 LEU A O 1
ATOM 816 N N . PHE A 1 103 ? 11.444 1.849 -4.354 1.00 78.69 103 PHE A N 1
ATOM 817 C CA . PHE A 1 103 ? 10.924 2.344 -3.091 1.00 78.69 103 PHE A CA 1
ATOM 818 C C . PHE A 1 103 ? 10.346 3.742 -3.323 1.00 78.69 103 PHE A C 1
ATOM 820 O O . PHE A 1 103 ? 10.943 4.572 -4.010 1.00 78.69 103 PHE A O 1
ATOM 827 N N . HIS A 1 104 ? 9.196 4.017 -2.730 1.00 79.56 104 HIS A N 1
ATOM 828 C CA . HIS A 1 104 ? 8.686 5.372 -2.557 1.00 79.56 104 HIS A CA 1
ATOM 829 C C . HIS A 1 104 ? 7.625 5.360 -1.464 1.00 79.56 104 HIS A C 1
ATOM 831 O O . HIS A 1 104 ? 7.141 4.298 -1.065 1.00 79.56 104 HIS A O 1
ATOM 837 N N . GLY A 1 105 ? 7.246 6.540 -0.990 1.00 80.06 105 GLY A N 1
ATOM 838 C CA . GLY A 1 105 ? 6.212 6.654 0.019 1.00 80.06 105 GLY A CA 1
ATOM 839 C C . GLY A 1 105 ? 5.569 8.023 0.031 1.00 80.06 105 GLY A C 1
ATOM 840 O O . GLY A 1 105 ? 6.232 9.014 -0.263 1.00 80.06 105 GLY A O 1
ATOM 841 N N . ARG A 1 106 ? 4.286 8.060 0.371 1.00 80.75 106 ARG A N 1
ATOM 842 C CA . ARG A 1 106 ? 3.550 9.301 0.589 1.00 80.75 106 ARG A CA 1
ATOM 843 C C . ARG A 1 106 ? 2.465 9.121 1.627 1.00 80.75 106 ARG A C 1
ATOM 845 O O . ARG A 1 106 ? 1.877 8.045 1.751 1.00 80.75 106 ARG A O 1
ATOM 852 N N . GLU A 1 107 ? 2.174 10.212 2.315 1.00 79.62 107 GLU A N 1
ATOM 853 C CA . GLU A 1 107 ? 0.894 10.376 2.987 1.00 79.62 107 GLU A CA 1
ATOM 854 C C . GLU A 1 107 ? -0.077 10.985 1.987 1.00 79.62 107 GLU A C 1
ATOM 856 O O . GLU A 1 107 ? 0.256 11.964 1.316 1.00 79.62 107 GLU A O 1
ATOM 861 N N . ASP A 1 108 ? -1.268 10.411 1.881 1.00 79.38 108 ASP A N 1
ATOM 862 C CA . ASP A 1 108 ? -2.320 10.987 1.058 1.00 79.38 108 ASP A CA 1
ATOM 863 C C . ASP A 1 108 ? -3.622 11.112 1.833 1.00 79.38 108 ASP A C 1
ATOM 865 O O . ASP A 1 108 ? -3.922 10.288 2.703 1.00 79.38 108 ASP A O 1
ATOM 869 N N . LEU A 1 109 ? -4.395 12.140 1.499 1.00 77.62 109 LEU A N 1
ATOM 870 C CA . LEU A 1 109 ? -5.782 12.220 1.924 1.00 77.62 109 LEU A CA 1
ATOM 871 C C . LEU A 1 109 ? -6.580 11.293 1.018 1.00 77.62 109 LEU A C 1
ATOM 873 O O . LEU A 1 109 ? -6.525 11.410 -0.206 1.00 77.62 109 LEU A O 1
ATOM 877 N N . LEU A 1 110 ? -7.301 10.348 1.616 1.00 74.06 110 LEU A N 1
ATOM 878 C CA . LEU A 1 110 ? -8.125 9.433 0.839 1.00 74.06 110 LEU A CA 1
ATOM 879 C C . LEU A 1 110 ? -9.161 10.214 0.035 1.00 74.06 110 LEU A C 1
ATOM 881 O O . LEU A 1 110 ? -9.875 11.055 0.587 1.00 74.06 110 LEU A O 1
ATOM 885 N N . TRP A 1 111 ? -9.284 9.886 -1.254 1.00 67.31 111 TRP A N 1
ATOM 886 C CA . TRP A 1 111 ? -10.419 10.363 -2.030 1.00 67.31 111 TRP A CA 1
ATOM 887 C C . TRP A 1 111 ? -11.716 9.923 -1.348 1.00 67.31 111 TRP A C 1
ATOM 889 O O . TRP A 1 111 ? -11.931 8.735 -1.084 1.00 67.31 111 TRP A O 1
ATOM 899 N N . HIS A 1 112 ? -12.582 10.893 -1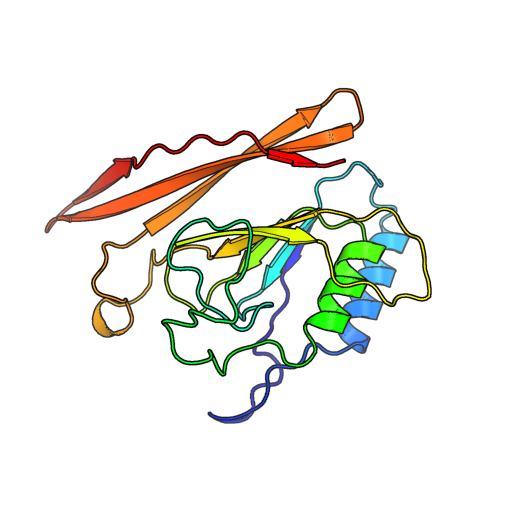.078 1.00 64.94 112 HIS A N 1
ATOM 900 C CA . HIS A 1 112 ? -13.917 10.669 -0.560 1.00 64.94 112 HIS A CA 1
ATOM 901 C C . HIS A 1 112 ? -14.926 11.301 -1.512 1.00 64.94 112 HIS A C 1
ATOM 903 O O . HIS A 1 112 ? -14.686 12.360 -2.098 1.00 64.94 112 HIS A O 1
ATOM 909 N N . ASP A 1 113 ? -16.075 10.647 -1.654 1.00 55.78 113 ASP A N 1
ATOM 910 C CA . ASP A 1 113 ? -17.215 11.290 -2.283 1.00 55.78 113 ASP A CA 1
ATOM 911 C C . ASP A 1 113 ? -17.604 12.503 -1.419 1.00 55.78 113 ASP A C 1
ATOM 913 O O . ASP A 1 113 ? -17.679 12.408 -0.188 1.00 55.78 113 ASP A O 1
ATOM 917 N N . ARG A 1 114 ? -17.788 13.671 -2.043 1.00 50.91 114 ARG A N 1
ATOM 918 C CA . ARG A 1 114 ? -18.009 14.962 -1.358 1.00 50.91 114 ARG A CA 1
ATOM 919 C C . ARG A 1 114 ? -19.290 14.985 -0.518 1.00 50.91 114 ARG A C 1
ATOM 921 O O . ARG A 1 114 ? -19.489 15.911 0.255 1.00 50.91 114 ARG A O 1
ATOM 928 N N . LEU A 1 115 ? -20.145 13.975 -0.672 1.00 50.25 115 LEU A N 1
ATOM 929 C CA . LEU A 1 115 ? -21.427 13.841 0.016 1.00 50.25 115 LEU A CA 1
ATOM 930 C C . LEU A 1 115 ? -21.315 13.412 1.486 1.00 50.25 115 LEU A C 1
ATOM 932 O O . LEU A 1 115 ? -22.314 13.450 2.198 1.00 50.25 115 LEU A O 1
ATOM 936 N N . TYR A 1 116 ? -20.128 13.024 1.957 1.00 50.53 116 TYR A N 1
ATOM 937 C CA . TYR A 1 116 ? -19.912 12.665 3.354 1.00 50.53 116 TYR A CA 1
ATOM 938 C C . TYR A 1 116 ? -18.773 13.502 3.938 1.00 50.53 116 TYR A C 1
ATOM 940 O O . TYR A 1 116 ? -17.610 13.275 3.610 1.00 50.53 116 TYR A O 1
ATOM 948 N N . GLU A 1 117 ? -19.107 14.431 4.840 1.00 52.31 117 GLU A N 1
ATOM 949 C CA . GLU A 1 117 ? -18.184 15.117 5.762 1.00 52.31 117 GLU A CA 1
ATOM 950 C C . GLU A 1 117 ? -17.580 14.120 6.770 1.00 52.31 117 GLU A C 1
ATOM 952 O O . GLU A 1 117 ? -17.726 14.236 7.984 1.00 52.31 117 GLU A O 1
ATOM 957 N N . ARG A 1 118 ? -16.950 13.053 6.280 1.00 57.31 118 ARG A N 1
ATOM 958 C CA . ARG A 1 118 ? -16.146 12.178 7.127 1.00 57.31 118 ARG A CA 1
ATOM 959 C C . ARG A 1 118 ? -14.786 12.827 7.308 1.00 57.31 118 ARG A C 1
ATOM 961 O O . ARG A 1 118 ? -14.241 13.392 6.363 1.00 57.31 118 ARG A O 1
ATOM 968 N N . GLU A 1 119 ? -14.261 12.729 8.526 1.00 64.44 119 GLU A N 1
ATOM 969 C CA . GLU A 1 119 ? -12.910 13.161 8.874 1.00 64.44 119 GLU A CA 1
ATOM 970 C C . GLU A 1 119 ? -11.927 12.763 7.771 1.00 64.44 119 GLU A C 1
ATOM 972 O O . GLU A 1 119 ? -11.914 11.615 7.310 1.00 64.44 119 GLU A O 1
ATOM 977 N N . GLN A 1 120 ? -11.134 13.733 7.316 1.00 67.12 120 GLN A N 1
ATOM 978 C CA . GLN A 1 120 ? -10.127 13.517 6.287 1.00 67.12 120 GLN A CA 1
ATOM 979 C C . GLN A 1 120 ? -9.084 12.523 6.807 1.00 67.12 120 GLN A C 1
ATOM 981 O O . GLN A 1 120 ? -8.149 12.895 7.513 1.00 67.12 120 GLN A O 1
ATOM 986 N N . ARG A 1 121 ? -9.248 11.238 6.472 1.00 76.19 121 ARG A N 1
ATOM 987 C CA . ARG A 1 121 ? -8.310 10.195 6.895 1.00 76.19 121 ARG A CA 1
ATOM 988 C C . ARG A 1 121 ? -7.098 10.170 5.983 1.00 76.19 121 ARG A C 1
ATOM 990 O O . ARG A 1 121 ? -7.215 10.108 4.755 1.00 76.19 121 ARG A O 1
ATOM 997 N N . LYS A 1 122 ? -5.931 10.146 6.618 1.00 81.75 122 LYS A N 1
ATOM 998 C CA . LYS A 1 122 ? -4.661 9.908 5.945 1.00 81.75 122 LYS A CA 1
ATOM 999 C C . LYS A 1 122 ? -4.465 8.421 5.689 1.00 81.75 122 LYS A C 1
ATOM 1001 O O . LYS A 1 122 ? -4.824 7.577 6.509 1.00 81.75 122 LYS A O 1
ATOM 1006 N N . LEU A 1 123 ? -3.834 8.117 4.567 1.00 86.75 123 LEU A N 1
ATOM 1007 C CA . LEU A 1 123 ? -3.381 6.784 4.209 1.00 86.75 123 LEU A CA 1
ATOM 1008 C C . LEU A 1 123 ? -1.890 6.834 3.883 1.00 86.75 123 LEU A C 1
ATOM 1010 O O . LEU A 1 123 ? -1.447 7.685 3.112 1.00 86.75 123 LEU A O 1
ATOM 1014 N N . LEU A 1 124 ? -1.127 5.895 4.440 1.00 88.25 124 LEU A N 1
ATOM 1015 C CA . LEU A 1 124 ? 0.264 5.691 4.056 1.00 88.25 124 LEU A CA 1
ATOM 1016 C C . LEU A 1 124 ? 0.342 4.801 2.812 1.00 88.25 124 LEU A C 1
ATOM 1018 O O . LEU A 1 124 ? -0.059 3.642 2.866 1.00 88.25 124 LEU A O 1
ATOM 1022 N N . ILE A 1 125 ? 0.874 5.299 1.701 1.00 89.38 125 ILE A N 1
ATOM 1023 C CA . ILE A 1 125 ? 1.034 4.519 0.465 1.00 89.38 125 ILE A CA 1
ATOM 1024 C C . ILE A 1 125 ? 2.522 4.315 0.213 1.00 89.38 125 ILE A C 1
ATOM 1026 O O . ILE A 1 125 ? 3.251 5.294 0.073 1.00 89.38 125 ILE A O 1
ATOM 1030 N N . LEU A 1 126 ? 2.969 3.059 0.148 1.00 89.00 126 LEU A N 1
ATOM 1031 C CA . LEU A 1 126 ? 4.376 2.691 -0.008 1.00 89.00 126 LEU A CA 1
ATOM 1032 C C . LEU A 1 126 ? 4.588 1.753 -1.199 1.00 89.00 126 LEU A C 1
ATOM 1034 O O . LEU A 1 126 ? 3.940 0.709 -1.302 1.00 89.00 126 LEU A O 1
ATOM 1038 N N . GLY A 1 127 ? 5.562 2.085 -2.045 1.00 89.31 127 GLY A N 1
ATOM 1039 C CA . GLY A 1 127 ? 6.120 1.167 -3.036 1.00 89.31 127 GLY A CA 1
ATOM 1040 C C . GLY A 1 127 ? 7.124 0.232 -2.370 1.00 89.31 127 GLY A C 1
ATOM 1041 O O . GLY A 1 127 ? 8.049 0.710 -1.721 1.00 89.31 127 GLY A O 1
ATOM 1042 N N . ALA A 1 128 ? 6.949 -1.082 -2.512 1.00 87.94 128 ALA A N 1
ATOM 1043 C CA . ALA A 1 128 ? 7.650 -2.123 -1.753 1.00 87.94 128 ALA A CA 1
ATOM 1044 C C . ALA A 1 128 ? 9.166 -2.222 -2.017 1.00 87.94 128 ALA A C 1
ATOM 1046 O O . ALA A 1 128 ? 9.856 -2.948 -1.303 1.00 87.94 128 ALA A O 1
ATOM 1047 N N . GLY A 1 129 ? 9.689 -1.492 -3.006 1.00 87.94 129 GLY A N 1
ATOM 1048 C CA . GLY A 1 129 ? 11.085 -1.566 -3.412 1.00 87.94 129 GLY A CA 1
ATOM 1049 C C . GLY A 1 129 ? 11.294 -2.394 -4.676 1.00 87.94 129 GLY A C 1
ATOM 1050 O O . GLY A 1 129 ? 10.410 -2.522 -5.526 1.00 87.94 129 GLY A O 1
ATOM 1051 N N . SER A 1 130 ? 12.506 -2.918 -4.804 1.00 89.31 130 SER A N 1
ATOM 1052 C CA . SER A 1 130 ? 13.019 -3.621 -5.982 1.00 89.31 130 SER A CA 1
ATOM 1053 C C . SER A 1 130 ? 13.766 -4.912 -5.644 1.00 89.31 130 SER A C 1
ATOM 1055 O O . SER A 1 130 ? 14.369 -5.520 -6.527 1.00 89.31 130 SER A O 1
ATOM 1057 N N . ILE A 1 131 ? 13.746 -5.343 -4.378 1.00 86.69 131 ILE A N 1
ATOM 1058 C CA . ILE A 1 131 ? 14.326 -6.624 -3.971 1.00 86.69 131 ILE A CA 1
ATOM 1059 C C . ILE A 1 131 ? 13.625 -7.775 -4.717 1.00 86.69 131 ILE A C 1
ATOM 1061 O O . ILE A 1 131 ? 12.400 -7.881 -4.708 1.00 86.69 131 ILE A O 1
ATOM 1065 N N . GLY A 1 132 ? 14.401 -8.606 -5.417 1.00 84.12 132 GLY A N 1
ATOM 1066 C CA . GLY A 1 132 ? 13.879 -9.699 -6.248 1.00 84.12 132 GLY A CA 1
ATOM 1067 C C . GLY A 1 132 ? 13.419 -9.302 -7.659 1.00 84.12 132 GLY A C 1
ATOM 1068 O O . GLY A 1 132 ? 12.953 -10.163 -8.402 1.00 84.12 132 GLY A O 1
ATOM 1069 N N . VAL A 1 133 ? 13.560 -8.032 -8.057 1.00 85.75 133 VAL A N 1
ATOM 1070 C CA . VAL A 1 133 ? 13.367 -7.599 -9.451 1.00 85.75 133 VAL A CA 1
ATOM 1071 C C . VAL A 1 133 ? 14.664 -7.822 -10.229 1.00 85.75 133 VAL A C 1
ATOM 1073 O O . VAL A 1 133 ? 15.730 -7.411 -9.767 1.00 85.75 133 VAL A O 1
ATOM 1076 N N . LYS A 1 134 ? 14.564 -8.442 -11.413 1.00 83.75 134 LYS A N 1
ATOM 1077 C CA . LYS A 1 134 ? 15.695 -8.638 -12.335 1.00 83.75 134 LYS A CA 1
ATOM 1078 C C . LYS A 1 134 ? 16.344 -7.307 -12.713 1.00 83.75 134 LYS A C 1
ATOM 1080 O O . LYS A 1 134 ? 15.647 -6.309 -12.887 1.00 83.75 134 LYS A O 1
ATOM 1085 N N . ASP A 1 135 ? 17.659 -7.316 -12.902 1.00 82.50 135 ASP A N 1
ATOM 1086 C CA . ASP A 1 135 ? 18.438 -6.111 -13.207 1.00 82.50 135 ASP A CA 1
ATOM 1087 C C . ASP A 1 135 ? 17.961 -5.383 -14.469 1.00 82.50 135 ASP A C 1
ATOM 1089 O O . ASP A 1 135 ? 17.867 -4.160 -14.466 1.00 82.50 135 ASP A O 1
ATOM 1093 N N . ASP A 1 136 ? 17.586 -6.126 -15.513 1.00 83.69 136 ASP A N 1
ATOM 1094 C CA . ASP A 1 136 ? 17.061 -5.588 -16.778 1.00 83.69 136 ASP A CA 1
ATOM 1095 C C . ASP A 1 136 ? 15.696 -4.890 -16.641 1.00 83.69 136 ASP A C 1
ATOM 1097 O O . ASP A 1 136 ? 15.317 -4.063 -17.469 1.00 83.69 136 ASP A O 1
ATOM 1101 N N . SER A 1 137 ? 14.968 -5.213 -15.576 1.00 79.38 137 SER A N 1
ATOM 1102 C CA . SER A 1 137 ? 13.625 -4.729 -15.267 1.00 79.38 137 SER A CA 1
ATOM 1103 C C . SER A 1 137 ? 13.643 -3.685 -14.147 1.00 79.38 137 SER A C 1
ATOM 1105 O O . SER A 1 137 ? 12.601 -3.127 -13.788 1.00 79.38 137 SER A O 1
ATOM 1107 N N . ARG A 1 138 ? 14.820 -3.425 -13.565 1.00 76.94 138 ARG A N 1
ATOM 1108 C CA . ARG A 1 138 ? 15.046 -2.453 -12.499 1.00 76.94 138 ARG A CA 1
ATOM 1109 C C . ARG A 1 138 ? 15.582 -1.166 -13.126 1.00 76.94 138 ARG A C 1
ATOM 1111 O O . ARG A 1 138 ? 16.490 -1.184 -13.951 1.00 76.94 138 ARG A O 1
ATOM 1118 N N . ARG A 1 139 ? 15.051 -0.010 -12.714 1.00 72.44 139 ARG A N 1
ATOM 1119 C CA . ARG A 1 139 ? 15.700 1.281 -13.022 1.00 72.44 139 ARG A CA 1
ATOM 1120 C C . ARG A 1 139 ? 17.138 1.263 -12.480 1.00 72.44 139 ARG A C 1
ATOM 1122 O O . ARG A 1 139 ? 17.347 0.560 -11.493 1.00 72.44 139 ARG A O 1
ATOM 1129 N N . PRO A 1 140 ? 18.096 2.038 -13.032 1.00 72.50 140 PRO A N 1
ATOM 1130 C CA . PRO A 1 140 ? 19.500 2.055 -12.595 1.00 72.50 140 PRO A CA 1
ATOM 1131 C C . PRO A 1 140 ? 19.629 2.494 -11.127 1.00 72.50 140 PRO A C 1
ATOM 1133 O O . PRO A 1 140 ? 19.844 3.655 -10.792 1.00 72.50 140 PRO A O 1
ATOM 1136 N N . SER A 1 141 ? 19.410 1.537 -10.236 1.00 75.75 141 SER A N 1
ATOM 1137 C CA . SER A 1 141 ? 19.278 1.681 -8.798 1.00 75.75 141 SER A CA 1
ATOM 1138 C C . SER A 1 141 ? 19.571 0.320 -8.165 1.00 75.75 141 SER A C 1
ATOM 1140 O O . SER A 1 141 ? 19.215 -0.713 -8.746 1.00 75.75 141 SER A O 1
ATOM 1142 N N . PRO A 1 142 ? 20.237 0.288 -7.002 1.00 82.69 142 PRO A N 1
ATOM 1143 C CA . PRO A 1 142 ? 20.452 -0.958 -6.282 1.00 82.69 142 PRO A CA 1
ATOM 1144 C C . PRO A 1 142 ? 19.108 -1.568 -5.842 1.00 82.69 142 PRO A C 1
ATOM 1146 O O . PRO A 1 142 ? 18.143 -0.820 -5.617 1.00 82.69 142 PRO A O 1
ATOM 1149 N N . PRO A 1 143 ? 19.023 -2.903 -5.691 1.00 87.75 143 PRO A N 1
ATOM 1150 C CA . PRO A 1 143 ? 17.861 -3.539 -5.091 1.00 87.75 143 PRO A CA 1
ATOM 1151 C C . PRO A 1 143 ? 17.565 -2.916 -3.725 1.00 87.75 143 PRO A C 1
ATOM 1153 O O . PRO A 1 143 ? 18.468 -2.530 -2.984 1.00 87.75 143 PRO A O 1
ATOM 1156 N N . SER A 1 144 ? 16.288 -2.762 -3.397 1.00 86.88 144 SER A N 1
ATOM 1157 C CA . SER A 1 144 ? 15.873 -2.052 -2.188 1.00 86.88 144 SER A CA 1
ATOM 1158 C C . SER A 1 144 ? 14.586 -2.608 -1.604 1.00 86.88 144 SER A C 1
ATOM 1160 O O . SER A 1 144 ? 13.791 -3.221 -2.317 1.00 86.88 144 SER A O 1
ATOM 1162 N N . PHE A 1 145 ? 14.372 -2.371 -0.315 1.00 88.00 145 PHE A N 1
ATOM 1163 C CA . PHE A 1 145 ? 13.133 -2.685 0.388 1.00 88.00 145 PHE A CA 1
ATOM 1164 C C . PHE A 1 145 ? 12.855 -1.644 1.474 1.00 88.00 145 PHE A C 1
ATOM 1166 O O . PHE A 1 145 ? 13.759 -0.936 1.923 1.00 88.00 145 PHE A O 1
ATOM 1173 N N . ASN A 1 146 ? 11.599 -1.565 1.909 1.00 86.94 146 ASN A N 1
ATOM 1174 C CA . ASN A 1 146 ? 11.221 -0.740 3.052 1.00 86.94 146 ASN A CA 1
ATOM 1175 C C . ASN A 1 146 ? 11.202 -1.581 4.327 1.00 86.94 146 ASN A C 1
ATOM 1177 O O . ASN A 1 146 ? 10.609 -2.658 4.356 1.00 86.94 146 ASN A O 1
ATOM 1181 N N . GLU A 1 147 ? 11.768 -1.045 5.398 1.00 88.62 147 GLU A N 1
ATOM 1182 C CA . GLU A 1 147 ? 11.503 -1.478 6.763 1.00 88.62 147 GLU A CA 1
ATOM 1183 C C . GLU A 1 147 ? 10.476 -0.533 7.386 1.00 88.62 147 GLU A C 1
ATOM 1185 O O . GLU A 1 147 ? 10.591 0.689 7.282 1.00 88.62 147 GLU A O 1
ATOM 1190 N N . ILE A 1 148 ? 9.443 -1.098 8.005 1.00 90.25 148 ILE A N 1
ATOM 1191 C CA . ILE A 1 148 ? 8.312 -0.342 8.537 1.00 90.25 148 ILE A CA 1
ATOM 1192 C C . ILE A 1 148 ? 8.136 -0.714 10.003 1.00 90.25 148 ILE A C 1
ATOM 1194 O O . ILE A 1 148 ? 7.722 -1.825 10.327 1.00 90.25 148 ILE A O 1
ATOM 1198 N N . LEU A 1 149 ? 8.402 0.244 10.884 1.00 90.12 149 LEU A N 1
ATOM 1199 C CA . LEU A 1 149 ? 8.104 0.139 12.305 1.00 90.12 149 LEU A CA 1
ATOM 1200 C C . LEU A 1 149 ? 6.750 0.784 12.578 1.00 90.12 149 LEU A C 1
ATOM 1202 O O . LEU A 1 149 ? 6.486 1.899 12.122 1.00 90.12 149 LEU A O 1
ATOM 1206 N N . VAL A 1 150 ? 5.900 0.083 13.327 1.00 90.31 150 VAL A N 1
ATOM 1207 C CA . VAL A 1 150 ? 4.562 0.553 13.689 1.00 90.31 150 VAL A CA 1
ATOM 1208 C C . VAL A 1 150 ? 4.433 0.606 15.203 1.00 90.31 150 VAL A C 1
ATOM 1210 O O . VAL A 1 150 ? 4.691 -0.379 15.890 1.00 90.31 150 VAL A O 1
ATOM 1213 N N . PHE A 1 151 ? 3.989 1.747 15.712 1.00 88.50 151 PHE A N 1
ATOM 1214 C CA . PHE A 1 151 ? 3.720 1.980 17.125 1.00 88.50 151 PHE A CA 1
ATOM 1215 C C . PHE A 1 151 ? 2.234 2.269 17.295 1.00 88.50 151 PHE A C 1
ATOM 1217 O O . PHE A 1 151 ? 1.654 3.000 16.497 1.00 88.50 151 PHE A O 1
ATOM 1224 N N . LYS A 1 152 ? 1.607 1.720 18.333 1.00 87.44 152 LYS A N 1
ATOM 1225 C CA . LYS A 1 152 ? 0.241 2.089 18.711 1.00 87.44 152 LYS A CA 1
ATOM 1226 C C . LYS A 1 152 ? 0.316 3.085 19.867 1.00 87.44 152 LYS A C 1
ATOM 1228 O O . LYS A 1 152 ? 0.973 2.801 20.866 1.00 87.44 152 LYS A O 1
ATOM 1233 N N . SER A 1 153 ? -0.293 4.257 19.712 1.00 81.31 153 SER A N 1
ATOM 1234 C CA . SER A 1 153 ? -0.415 5.245 20.784 1.00 81.31 153 SER A CA 1
ATOM 1235 C C . SER A 1 153 ? -1.475 4.803 21.803 1.00 81.31 153 SER A C 1
ATOM 1237 O O . SER A 1 153 ? -2.279 3.905 21.540 1.00 81.31 153 SER A O 1
ATOM 1239 N N . GLN A 1 154 ? -1.495 5.449 22.972 1.00 73.88 154 GLN A N 1
ATOM 1240 C CA . GLN A 1 154 ? -2.520 5.208 23.996 1.00 73.88 154 GLN A CA 1
ATOM 1241 C C . GLN A 1 154 ? -3.935 5.586 23.519 1.00 73.88 154 GLN A C 1
ATOM 1243 O O . GLN A 1 154 ? -4.911 5.017 23.995 1.00 73.88 154 GLN A O 1
ATOM 1248 N N . GLU A 1 155 ? -4.047 6.466 22.522 1.00 73.38 155 GLU A N 1
ATOM 1249 C CA . GLU A 1 155 ? -5.309 6.924 21.921 1.00 73.38 155 GLU A CA 1
ATOM 1250 C C . GLU A 1 155 ? -5.784 6.021 20.767 1.00 73.38 155 GLU A C 1
ATOM 1252 O O . GLU A 1 155 ? -6.692 6.370 20.024 1.00 73.38 155 GLU A O 1
ATOM 1257 N N . SER A 1 156 ? -5.198 4.827 20.613 1.00 69.44 156 SER A N 1
ATOM 1258 C CA . SER A 1 156 ? -5.468 3.898 19.500 1.00 69.44 156 SER A CA 1
ATOM 1259 C C . SER A 1 156 ? -5.048 4.396 18.112 1.00 69.44 156 SER A C 1
ATOM 1261 O O . SER A 1 156 ? -5.384 3.764 17.109 1.00 69.44 156 SER A O 1
ATOM 1263 N N . GLU A 1 157 ? -4.251 5.460 18.049 1.00 80.50 157 GLU A N 1
ATOM 1264 C CA . GLU A 1 157 ? -3.631 5.934 16.814 1.00 80.50 157 GLU A CA 1
ATOM 1265 C C . GLU A 1 157 ? -2.420 5.075 16.447 1.00 80.50 157 GLU A C 1
ATOM 1267 O O . GLU A 1 157 ? -1.635 4.666 17.309 1.00 80.50 157 GLU A O 1
ATOM 1272 N N . PHE A 1 158 ? -2.220 4.825 15.155 1.00 86.81 158 PHE A N 1
ATOM 1273 C CA . PHE A 1 158 ? -1.016 4.153 14.674 1.00 86.81 158 PHE A CA 1
ATOM 1274 C C . PHE A 1 158 ? 0.013 5.177 14.214 1.00 86.81 158 PHE A C 1
ATOM 1276 O O . PHE A 1 158 ? -0.295 6.092 13.456 1.00 86.81 158 PHE A O 1
ATOM 1283 N N . LYS A 1 159 ? 1.259 4.999 14.644 1.00 85.38 159 LYS A N 1
ATOM 1284 C CA . LYS A 1 159 ? 2.407 5.779 14.196 1.00 85.38 159 LYS A CA 1
ATOM 1285 C C . LYS A 1 159 ? 3.356 4.902 13.413 1.00 85.38 159 LYS A C 1
ATOM 1287 O O . LYS A 1 159 ? 3.572 3.749 13.776 1.00 85.38 159 LYS A O 1
ATOM 1292 N N . PHE A 1 160 ? 3.942 5.454 12.363 1.00 85.50 160 PHE A N 1
ATOM 1293 C CA . PHE A 1 160 ? 4.800 4.699 11.457 1.00 85.50 160 PHE A CA 1
ATOM 1294 C C . PHE A 1 160 ? 6.173 5.353 11.374 1.00 85.50 160 PHE A C 1
ATOM 1296 O O . PHE A 1 160 ? 6.286 6.575 11.390 1.00 85.50 160 PHE A O 1
ATOM 1303 N N . SER A 1 161 ? 7.212 4.535 11.268 1.00 85.44 161 SER A N 1
ATOM 1304 C CA . SER A 1 161 ? 8.548 4.955 10.856 1.00 85.44 161 SER A CA 1
ATOM 1305 C C . SER A 1 161 ? 8.970 4.056 9.708 1.00 85.44 161 SER A C 1
ATOM 1307 O O . SER A 1 161 ? 8.955 2.836 9.850 1.00 85.44 161 SER A O 1
ATOM 1309 N N . VAL A 1 162 ? 9.322 4.658 8.575 1.00 83.88 162 VAL A N 1
ATOM 1310 C CA . VAL A 1 162 ? 9.726 3.932 7.367 1.00 83.88 162 VAL A CA 1
ATOM 1311 C C . VAL A 1 162 ? 11.196 4.213 7.092 1.00 83.88 162 VAL A C 1
ATOM 1313 O O . VAL A 1 162 ? 11.581 5.372 6.937 1.00 83.88 162 VAL A O 1
ATOM 1316 N N . SER A 1 163 ? 11.995 3.156 7.018 1.00 84.31 163 SER A N 1
ATOM 1317 C CA . SER A 1 163 ? 13.395 3.192 6.597 1.00 84.31 163 SER A CA 1
ATOM 1318 C C . SER A 1 163 ? 13.528 2.504 5.243 1.00 84.31 163 SER A C 1
ATOM 1320 O O . SER A 1 163 ? 12.851 1.513 4.973 1.00 84.31 163 SER A O 1
ATOM 1322 N N . ILE A 1 164 ? 14.392 3.029 4.378 1.00 83.44 164 ILE A N 1
ATOM 1323 C CA . ILE A 1 164 ? 14.677 2.430 3.074 1.00 83.44 164 ILE A CA 1
ATOM 1324 C C . ILE A 1 164 ? 16.048 1.779 3.156 1.00 83.44 164 ILE A C 1
ATOM 1326 O O . ILE A 1 164 ? 17.049 2.446 3.420 1.00 83.44 164 ILE A O 1
ATOM 1330 N N . ASN A 1 165 ? 16.079 0.485 2.878 1.00 84.12 165 ASN A N 1
ATOM 1331 C CA . ASN A 1 165 ? 17.287 -0.315 2.880 1.00 84.12 165 ASN A CA 1
ATOM 1332 C C . ASN A 1 165 ? 17.661 -0.638 1.440 1.00 84.12 165 ASN A C 1
ATOM 1334 O O . ASN A 1 165 ? 16.836 -1.139 0.671 1.00 84.12 165 ASN A O 1
ATOM 1338 N N . ARG A 1 166 ? 18.901 -0.329 1.063 1.00 83.62 166 ARG A N 1
ATOM 1339 C CA . ARG A 1 166 ? 19.460 -0.700 -0.236 1.00 83.62 166 ARG A CA 1
ATOM 1340 C C . ARG A 1 166 ? 20.412 -1.857 -0.050 1.00 83.62 166 ARG A C 1
ATOM 1342 O O . ARG A 1 166 ? 21.120 -1.946 0.945 1.00 83.62 166 ARG A O 1
ATOM 1349 N N . ILE A 1 167 ? 20.416 -2.736 -1.028 1.00 81.81 167 ILE A N 1
ATOM 1350 C CA . ILE A 1 167 ? 21.245 -3.918 -1.048 1.00 81.81 167 ILE A CA 1
ATOM 1351 C C . ILE A 1 167 ? 22.319 -3.688 -2.095 1.00 81.81 167 ILE A C 1
ATOM 1353 O O . ILE A 1 167 ? 22.023 -3.511 -3.276 1.00 81.81 167 ILE A O 1
ATOM 1357 N N . LYS A 1 168 ? 23.576 -3.694 -1.662 1.00 75.38 168 LYS A N 1
ATOM 1358 C CA . LYS A 1 168 ? 24.701 -3.764 -2.584 1.00 75.38 168 LYS A CA 1
ATOM 1359 C C . LYS A 1 168 ? 24.900 -5.223 -2.966 1.00 75.38 168 LYS A C 1
ATOM 1361 O O . LYS A 1 168 ? 25.274 -6.038 -2.123 1.00 75.38 168 LYS A O 1
ATOM 1366 N N . GLU A 1 169 ? 24.634 -5.545 -4.225 1.00 63.31 169 GLU A N 1
ATOM 1367 C CA . GLU A 1 169 ? 25.037 -6.823 -4.804 1.00 63.31 169 GLU A CA 1
ATOM 1368 C C . GLU A 1 169 ? 26.558 -6.812 -4.956 1.00 63.31 169 GLU A C 1
ATOM 1370 O O . GLU A 1 169 ? 27.120 -6.139 -5.818 1.00 63.31 169 GLU A O 1
ATOM 1375 N N . THR A 1 170 ? 27.240 -7.518 -4.058 1.00 58.81 170 THR A N 1
ATOM 1376 C CA . THR A 1 170 ? 28.632 -7.919 -4.272 1.00 58.81 170 THR A CA 1
ATOM 1377 C C . THR A 1 170 ? 28.638 -9.388 -4.669 1.00 58.81 170 THR A C 1
ATOM 1379 O O . THR A 1 170 ? 27.712 -10.116 -4.317 1.00 58.81 170 THR A O 1
ATOM 1382 N N . SER A 1 171 ? 29.657 -9.829 -5.409 1.00 46.03 171 SER A N 1
ATOM 1383 C CA . SER A 1 171 ? 29.733 -11.143 -6.073 1.00 46.03 171 SER A CA 1
ATOM 1384 C C . SER A 1 171 ? 29.483 -12.369 -5.180 1.00 46.03 171 SER A C 1
ATOM 1386 O O . SER A 1 171 ? 29.320 -13.465 -5.709 1.00 46.03 171 SER A O 1
ATOM 1388 N N . THR A 1 172 ? 29.421 -12.213 -3.855 1.00 45.03 172 THR A N 1
ATOM 1389 C CA . THR A 1 172 ? 29.125 -13.294 -2.905 1.00 45.03 172 THR A CA 1
ATOM 1390 C C . THR A 1 172 ? 28.296 -12.889 -1.676 1.00 45.03 172 THR A C 1
ATOM 1392 O O . THR A 1 172 ? 27.972 -13.772 -0.890 1.00 45.03 172 THR A O 1
ATOM 1395 N N . ASN A 1 173 ? 27.926 -11.612 -1.481 1.00 44.41 173 ASN A N 1
ATOM 1396 C CA . ASN A 1 173 ? 27.218 -11.149 -0.274 1.00 44.41 173 ASN A CA 1
ATOM 1397 C C . ASN A 1 173 ? 26.291 -9.948 -0.532 1.00 44.41 173 ASN A C 1
ATOM 1399 O O . ASN A 1 173 ? 26.597 -9.061 -1.335 1.00 44.41 173 ASN A O 1
ATOM 1403 N N . PHE A 1 174 ? 25.198 -9.883 0.231 1.00 49.06 174 PHE A N 1
ATOM 1404 C CA . PHE A 1 174 ? 24.314 -8.721 0.312 1.00 49.06 174 PHE A CA 1
ATOM 1405 C C . PHE A 1 174 ? 24.736 -7.828 1.482 1.00 49.06 174 PHE A C 1
ATOM 1407 O O . PHE A 1 174 ? 24.634 -8.230 2.639 1.00 49.06 174 PHE A O 1
ATOM 1414 N N . ILE A 1 175 ? 25.201 -6.612 1.190 1.00 57.53 175 ILE A N 1
ATOM 1415 C CA . ILE A 1 175 ? 25.466 -5.597 2.220 1.00 57.53 175 ILE A CA 1
ATOM 1416 C C . ILE A 1 175 ? 24.272 -4.643 2.254 1.00 57.53 175 ILE A C 1
ATOM 1418 O O . ILE A 1 175 ? 23.920 -4.065 1.223 1.00 57.53 175 ILE A O 1
ATOM 1422 N N . ILE A 1 176 ? 23.647 -4.493 3.425 1.00 56.09 176 ILE A N 1
ATOM 1423 C CA . ILE A 1 176 ? 22.589 -3.502 3.646 1.00 56.09 176 ILE A CA 1
ATOM 1424 C C . ILE A 1 176 ? 23.257 -2.140 3.849 1.00 56.09 176 ILE A C 1
ATOM 1426 O O . ILE A 1 176 ? 23.926 -1.912 4.854 1.00 56.09 176 ILE A O 1
ATOM 1430 N N . GLU A 1 177 ? 23.074 -1.236 2.892 1.00 53.72 177 GLU A N 1
ATOM 1431 C CA . GLU A 1 177 ? 23.377 0.183 3.058 1.00 53.72 177 GLU A CA 1
ATOM 1432 C C . GLU A 1 177 ? 22.097 0.881 3.552 1.00 53.72 177 GLU A C 1
ATOM 1434 O O . GLU A 1 177 ? 21.129 1.055 2.802 1.00 53.72 177 GLU A O 1
ATOM 1439 N N . GLU A 1 178 ? 22.067 1.241 4.840 1.00 49.56 178 GLU A N 1
ATOM 1440 C CA . GLU A 1 178 ? 20.941 1.950 5.458 1.00 49.56 178 GLU A CA 1
ATOM 1441 C C . GLU A 1 178 ? 20.949 3.421 5.012 1.00 49.56 178 GLU A C 1
ATOM 1443 O O . GLU A 1 178 ? 21.913 4.155 5.245 1.00 49.56 178 GLU A O 1
ATOM 1448 N N . TRP A 1 179 ? 19.865 3.886 4.384 1.00 46.12 179 TRP A N 1
ATOM 1449 C CA . TRP A 1 179 ? 19.668 5.312 4.115 1.00 46.12 179 TRP A CA 1
ATOM 1450 C C . TRP A 1 179 ? 18.613 5.855 5.082 1.00 46.12 179 TRP A C 1
ATOM 1452 O O . TRP A 1 179 ? 17.405 5.731 4.867 1.00 46.12 179 TRP A O 1
ATOM 1462 N N . ILE A 1 180 ? 19.075 6.432 6.195 1.00 44.16 180 ILE A N 1
ATOM 1463 C CA . ILE A 1 180 ? 18.204 6.872 7.288 1.00 44.16 180 ILE A CA 1
ATOM 1464 C C . ILE A 1 180 ? 17.474 8.162 6.905 1.00 44.16 180 ILE A C 1
ATOM 1466 O O . ILE A 1 180 ? 18.051 9.249 6.882 1.00 44.16 180 ILE A O 1
ATOM 1470 N N . LYS A 1 181 ? 16.152 8.068 6.740 1.00 47.81 181 LYS A N 1
ATOM 1471 C CA . LYS A 1 181 ? 15.249 9.192 7.008 1.00 47.81 181 LYS A CA 1
ATOM 1472 C C . LYS A 1 181 ? 14.092 8.721 7.883 1.00 47.81 181 LYS A C 1
ATOM 1474 O O . LYS A 1 181 ? 13.004 8.442 7.398 1.00 47.81 181 LYS A O 1
ATOM 1479 N N . LYS A 1 182 ? 14.333 8.677 9.197 1.00 47.22 182 LYS A N 1
ATOM 1480 C CA . LYS A 1 182 ? 13.292 8.492 10.217 1.00 47.22 182 LYS A CA 1
ATOM 1481 C C . LYS A 1 182 ? 12.357 9.701 10.181 1.00 47.22 182 LYS A C 1
ATOM 1483 O O . LYS A 1 182 ? 12.709 10.768 10.677 1.00 47.22 182 LYS A O 1
ATOM 1488 N N . LYS A 1 183 ? 11.178 9.562 9.582 1.00 50.12 183 LYS A N 1
ATOM 1489 C CA . LYS A 1 183 ? 10.063 10.473 9.855 1.00 50.12 183 LYS A CA 1
ATOM 1490 C C . LYS A 1 183 ? 9.024 9.704 10.668 1.00 50.12 183 LYS A C 1
ATOM 1492 O O . LYS A 1 183 ? 8.491 8.731 10.146 1.00 50.12 183 LYS A O 1
ATOM 1497 N N . PRO A 1 184 ? 8.765 10.084 11.931 1.00 49.31 184 PRO A N 1
ATOM 1498 C CA . PRO A 1 184 ? 7.595 9.587 12.633 1.00 49.31 184 PRO A CA 1
ATOM 1499 C C . PRO A 1 184 ? 6.344 10.165 11.963 1.00 49.31 184 PRO A C 1
ATOM 1501 O O . PRO A 1 184 ? 6.243 11.376 11.763 1.00 49.31 184 PRO A O 1
ATOM 1504 N N . PHE A 1 185 ? 5.406 9.296 11.611 1.00 56.38 185 PHE A N 1
ATOM 1505 C CA . PHE A 1 185 ? 4.103 9.657 11.054 1.00 56.38 185 PHE A CA 1
ATOM 1506 C C . PHE A 1 185 ? 3.027 9.455 12.122 1.00 56.38 185 PHE A C 1
ATOM 1508 O O . PHE A 1 185 ? 3.060 8.435 12.807 1.00 56.38 185 PHE A O 1
ATOM 1515 N N . ASN A 1 186 ? 2.093 10.398 12.271 1.00 48.06 186 ASN A N 1
ATOM 1516 C CA . ASN A 1 186 ? 0.941 10.285 13.177 1.00 48.06 186 ASN A CA 1
ATOM 1517 C C . ASN A 1 186 ? -0.336 10.091 12.340 1.00 48.06 186 ASN A C 1
ATOM 1519 O O . ASN A 1 186 ? -0.571 10.880 11.420 1.00 48.06 186 ASN A O 1
ATOM 1523 N N . PHE A 1 187 ? -1.142 9.070 12.651 1.00 49.09 187 PHE A N 1
ATOM 1524 C CA . PHE A 1 187 ? -2.455 8.844 12.034 1.00 49.09 187 PHE A CA 1
ATOM 1525 C C . PHE A 1 187 ? -3.559 8.988 13.075 1.00 49.09 187 PHE A C 1
ATOM 1527 O O . PHE A 1 187 ? -3.680 8.113 13.930 1.00 49.09 187 PHE A O 1
ATOM 1534 N N . ASN A 1 188 ? -4.371 10.035 12.930 1.00 45.12 188 ASN A N 1
ATOM 1535 C CA . ASN A 1 188 ? -5.644 10.210 13.628 1.00 45.12 188 ASN A CA 1
ATOM 1536 C C . ASN A 1 188 ? -6.752 9.425 12.894 1.00 45.12 188 ASN A C 1
ATOM 1538 O O . ASN A 1 188 ? -6.790 9.472 11.637 1.00 45.12 188 ASN A O 1
#